Protein AF-A0AAP0IAY7-F1 (afdb_monomer)

Organism: NCBI:txid152367

Mean predicted aligned error: 16.98 Å

Sequence (264 aa):
MCLIYITFTRKYLHGFFLTNVECFNGVLKGARFYPVTALVQLTFYCVMAYFNKRRDEIGATLGRGERYTKYALDKLSHWGKAAGGHNVTLVNHENGTFEVTAARGYHLRKRSNKQVVKLEAPRCTCMKWQCFGIPCSHVQAVCASVAIDHCQYIESYYRLSVYSQCYATNFQPIPHEDYWPNARVPHTLLPDPSRKRVKRGRPQTRRLRTEMDWRGNQKQPRHMQQEKEWRENPTTLRCSKCKQDGHNMRTCSRRQQEQPPNGP

Solvent-accessible surface area (backbone atoms only — not comparable to full-atom values): 16860 Å² total; per-residue (Å²): 133,85,74,82,76,78,83,67,79,94,78,83,53,85,72,64,56,55,55,53,58,56,53,48,52,60,67,46,64,80,42,76,81,50,58,71,67,57,38,52,52,50,51,52,52,54,51,48,53,50,41,52,54,49,48,53,56,49,50,58,40,48,74,72,69,53,62,55,36,67,70,58,52,54,52,38,54,63,30,44,72,57,12,83,52,41,48,76,41,83,75,36,83,92,69,47,30,30,41,31,40,42,56,78,64,94,52,96,81,63,74,64,61,67,32,47,36,25,69,86,64,79,43,39,72,79,43,50,28,73,76,66,39,38,50,33,26,63,51,41,32,48,22,60,76,70,76,44,74,49,73,76,61,40,42,65,75,46,24,39,79,50,46,48,58,80,52,63,76,80,82,76,83,82,74,62,77,91,75,56,74,81,77,89,58,99,61,85,87,72,81,63,72,89,72,55,78,83,70,88,72,83,77,82,83,70,76,81,82,51,82,82,62,57,81,79,57,88,86,66,77,83,85,75,64,84,83,71,86,80,81,90,69,91,74,63,46,54,11,83,77,79,70,43,70,80,40,43,56,92,74,34,75,84,66,74,75,74,70,79,82,86,75,135

Secondary structure (DSSP, 8-state):
---------TTS-TTHHHHHHHHHHHHHHHHTTS-HHHHHHHHHHHHHHHHHHHHHHHHHHHHTT--B-HHHHHHHHHHHTTGGGEEEEEEETTTTEEEEEE---S-TTS---EEEEETTTTEETTSHHHHHSS--HHHHHHHHHTT--GGGGS-GGGBHHHHHHTT-PPPPPPPPGGGSPP---SS-----GGG---S-S----SPPP-HHHHTT---S-GGGSTTSSS--S----B-TTT--BSS-GGG-GGGSS-PPP---

pLDDT: mean 74.68, std 20.41, range [24.36, 97.25]

Radius of gyration: 31.21 Å; Cα contacts (8 Å, |Δi|>4): 200; chains: 1; bounding box: 47×64×94 Å

Foldseek 3Di:
DPPPPPVDPDPDPPPPVVVVVVVVVVVCLVVVPDDPVVSVVSSQVVVQVVLVVVLVVLVVCVVVVDFFAPVLVVQQVVQQVQLVQWDWDQDDPVQQKIWIFGRDDPPPPDDGPIWIAGVVPGDIPVCPCVVQQHDGSPLSNSCVVVVHDRVVSRDPCRTSVNVSVVSVDHDDDDDDPVPDPDDPDPDDDDDDPVPPDPDDDDPDSDDDDDPVNVVPPPPDDDPPPPPPDPPPDPDFAQAPPPRDGNDYVVPDPVVPPPDDDDDD

InterPro domains:
  IPR006564 Zinc finger, PMZ-type [SM00575] (122-149)
  IPR007527 Zinc finger, SWIM-type [PF04434] (119-145)
  IPR007527 Zinc finger, SWIM-type [PS50966] (115-147)

Structure (mmCIF, N/CA/C/O backbone):
data_AF-A0AAP0IAY7-F1
#
_entry.id   AF-A0AAP0IAY7-F1
#
loop_
_atom_site.group_PDB
_atom_site.id
_atom_site.type_symbol
_atom_site.label_atom_id
_atom_site.label_alt_id
_atom_site.label_comp_id
_atom_site.label_asym_id
_atom_site.label_entity_id
_atom_site.label_seq_id
_atom_site.pdbx_PDB_ins_code
_atom_site.Cartn_x
_atom_site.Cartn_y
_atom_site.Cartn_z
_atom_site.occupancy
_atom_site.B_iso_or_equiv
_atom_site.auth_seq_id
_atom_site.auth_comp_id
_atom_site.auth_asym_id
_atom_site.auth_atom_id
_atom_site.pdbx_PDB_model_num
ATOM 1 N N . MET A 1 1 ? 3.796 -3.520 -33.116 1.00 28.94 1 MET A N 1
ATOM 2 C CA . MET A 1 1 ? 2.943 -3.056 -31.998 1.00 28.94 1 MET A CA 1
ATOM 3 C C . MET A 1 1 ? 2.777 -4.220 -31.032 1.00 28.94 1 MET A C 1
ATOM 5 O O . MET A 1 1 ? 1.789 -4.936 -31.109 1.00 28.94 1 MET A O 1
ATOM 9 N N . CYS A 1 2 ? 3.781 -4.474 -30.186 1.00 24.36 2 CYS A N 1
ATOM 10 C CA . CYS A 1 2 ? 3.656 -5.478 -29.132 1.00 24.36 2 CYS A CA 1
ATOM 11 C C . CYS A 1 2 ? 2.745 -4.900 -28.056 1.00 24.36 2 CYS A C 1
ATOM 13 O O . CYS A 1 2 ? 3.172 -4.113 -27.214 1.00 24.36 2 CYS A O 1
ATOM 15 N N . LEU A 1 3 ? 1.467 -5.255 -28.142 1.00 25.86 3 LEU A N 1
ATOM 16 C CA . LEU A 1 3 ? 0.565 -5.194 -27.010 1.00 25.86 3 LEU A CA 1
ATOM 17 C C . LEU A 1 3 ? 1.196 -6.068 -25.930 1.00 25.86 3 LEU A C 1
ATOM 19 O O . LEU A 1 3 ? 1.200 -7.292 -26.034 1.00 25.86 3 LEU A O 1
ATOM 23 N N . ILE A 1 4 ? 1.786 -5.427 -24.927 1.00 32.09 4 ILE A N 1
ATOM 24 C CA . ILE A 1 4 ? 2.116 -6.071 -23.665 1.00 32.09 4 ILE A CA 1
ATOM 25 C C . ILE A 1 4 ? 0.760 -6.459 -23.061 1.00 32.09 4 ILE A C 1
ATOM 27 O O . ILE A 1 4 ? 0.118 -5.680 -22.358 1.00 32.09 4 ILE A O 1
ATOM 31 N N . TYR A 1 5 ? 0.276 -7.646 -23.429 1.00 27.53 5 TYR A N 1
ATOM 32 C CA . TYR A 1 5 ? -0.830 -8.320 -22.768 1.00 27.53 5 TYR A CA 1
ATOM 33 C C . TYR A 1 5 ? -0.322 -8.739 -21.389 1.00 27.53 5 TYR A C 1
ATOM 35 O O . TYR A 1 5 ? 0.114 -9.860 -21.157 1.00 27.53 5 TYR A O 1
ATOM 43 N N . ILE A 1 6 ? -0.360 -7.790 -20.459 1.00 38.84 6 ILE A N 1
ATOM 44 C CA . ILE A 1 6 ? -0.409 -8.045 -19.021 1.00 38.84 6 ILE A CA 1
ATOM 45 C C . ILE A 1 6 ? -1.771 -8.717 -18.794 1.00 38.84 6 ILE A C 1
ATOM 47 O O . ILE A 1 6 ? -2.769 -8.073 -18.478 1.00 38.84 6 ILE A O 1
ATOM 51 N N . THR A 1 7 ? -1.852 -10.027 -19.039 1.00 29.64 7 THR A N 1
ATOM 52 C CA . THR A 1 7 ? -2.971 -10.860 -18.588 1.00 29.64 7 THR A CA 1
ATOM 53 C C . THR A 1 7 ? -2.852 -11.007 -17.078 1.00 29.64 7 THR A C 1
ATOM 55 O O . THR A 1 7 ? -2.353 -12.007 -16.574 1.00 29.64 7 THR A O 1
ATOM 58 N N . PHE A 1 8 ? -3.264 -9.974 -16.344 1.00 37.41 8 PHE A N 1
ATOM 59 C CA . PHE A 1 8 ? -3.413 -10.047 -14.897 1.00 37.4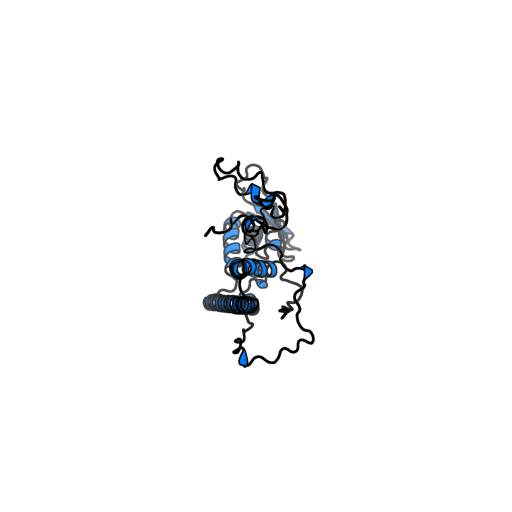1 8 PHE A CA 1
ATOM 60 C C . PHE A 1 8 ? -4.877 -10.327 -14.583 1.00 37.41 8 PHE A C 1
ATOM 62 O O . PHE A 1 8 ? -5.787 -9.590 -14.965 1.00 37.41 8 PHE A O 1
ATOM 69 N N . THR A 1 9 ? -5.094 -11.465 -13.937 1.00 30.94 9 THR A N 1
ATOM 70 C CA . THR A 1 9 ? -6.397 -12.027 -13.599 1.00 30.94 9 THR A CA 1
ATOM 71 C C . THR A 1 9 ? -7.319 -11.007 -12.928 1.00 30.94 9 THR A C 1
ATOM 73 O O . THR A 1 9 ? -6.969 -10.307 -11.978 1.00 30.94 9 THR A O 1
ATOM 76 N N . ARG A 1 10 ? -8.540 -10.966 -13.455 1.00 32.44 10 ARG A N 1
ATOM 77 C CA . ARG A 1 10 ? -9.539 -9.892 -13.431 1.00 32.44 10 ARG A CA 1
ATOM 78 C C . ARG A 1 10 ? -10.234 -9.620 -12.083 1.00 32.44 10 ARG A C 1
ATOM 80 O O . ARG A 1 10 ? -11.360 -9.136 -12.110 1.00 32.44 10 ARG A O 1
ATOM 87 N N . LYS A 1 11 ? -9.650 -9.943 -10.918 1.00 37.78 11 LYS A N 1
ATOM 88 C CA . LYS A 1 11 ? -10.409 -9.884 -9.645 1.00 37.78 11 LYS A CA 1
ATOM 89 C C . LYS A 1 11 ? -9.933 -8.952 -8.523 1.00 37.78 11 LYS A C 1
ATOM 91 O O . LYS A 1 11 ? -10.775 -8.666 -7.685 1.00 37.78 11 LYS A O 1
ATOM 96 N N . TYR A 1 12 ? -8.706 -8.406 -8.487 1.00 40.97 12 TYR A N 1
ATOM 97 C CA . TYR A 1 12 ? -8.258 -7.738 -7.236 1.00 40.97 12 TYR A CA 1
ATOM 98 C C . TYR A 1 12 ? -7.449 -6.428 -7.315 1.00 40.97 12 TYR A C 1
ATOM 100 O O . TYR A 1 12 ? -7.044 -5.934 -6.271 1.00 40.97 12 TYR A O 1
ATOM 108 N N . LEU A 1 13 ? -7.211 -5.801 -8.475 1.00 46.38 13 LEU A N 1
ATOM 109 C CA . LEU A 1 13 ? -6.263 -4.662 -8.539 1.00 46.38 13 LEU A CA 1
ATOM 110 C C . LEU A 1 13 ? -6.731 -3.438 -9.349 1.00 46.38 13 LEU A C 1
ATOM 112 O O . LEU A 1 13 ? -5.918 -2.725 -9.934 1.00 46.38 13 LEU A O 1
ATOM 116 N N . HIS A 1 14 ? -8.025 -3.117 -9.358 1.00 39.38 14 HIS A N 1
ATOM 117 C CA . HIS A 1 14 ? -8.511 -1.962 -10.131 1.00 39.38 14 HIS A CA 1
ATOM 118 C C . HIS A 1 14 ? -7.885 -0.608 -9.706 1.00 39.38 14 HIS A C 1
ATOM 120 O O . HIS A 1 14 ? -7.791 0.299 -10.526 1.00 39.38 14 HIS A O 1
ATOM 126 N N . GLY A 1 15 ? -7.400 -0.475 -8.461 1.00 40.34 15 GLY A N 1
ATOM 127 C CA . GLY A 1 15 ? -6.767 0.755 -7.958 1.00 40.34 15 GLY A CA 1
ATOM 128 C C . GLY A 1 15 ? -5.252 0.870 -8.188 1.00 40.34 15 GLY A C 1
ATOM 129 O O . GLY A 1 15 ? -4.755 1.961 -8.443 1.00 40.34 15 GLY A O 1
ATOM 130 N N . PHE A 1 16 ? -4.506 -0.238 -8.138 1.00 44.84 16 PHE A N 1
ATOM 131 C CA . PHE A 1 16 ? -3.034 -0.220 -8.225 1.00 44.84 16 PHE A CA 1
ATOM 132 C C . PHE A 1 16 ? -2.521 -0.179 -9.678 1.00 44.84 16 PHE A C 1
ATOM 134 O O . PHE A 1 16 ? -1.454 0.364 -9.965 1.00 44.84 16 PHE A O 1
ATOM 141 N N . PHE A 1 17 ? -3.291 -0.725 -10.627 1.00 35.81 17 PHE A N 1
ATOM 142 C CA . PHE A 1 17 ? -2.912 -0.724 -12.044 1.00 35.81 17 PHE A CA 1
ATOM 143 C C . PHE A 1 17 ? -2.984 0.671 -12.686 1.00 35.81 17 PHE A C 1
ATOM 145 O O . PHE A 1 17 ? -2.129 1.010 -13.506 1.00 35.81 17 PHE A O 1
ATOM 152 N N . LEU A 1 18 ? -3.943 1.511 -12.280 1.00 38.72 18 LEU A N 1
ATOM 153 C CA . LEU A 1 18 ? -4.101 2.864 -12.831 1.00 38.72 18 LEU A CA 1
ATOM 154 C C . LEU A 1 18 ? -2.953 3.795 -12.420 1.00 38.72 18 LEU A C 1
ATOM 156 O O . LEU A 1 18 ? -2.473 4.579 -13.238 1.00 38.72 18 LEU A O 1
ATOM 160 N N . THR A 1 19 ? -2.430 3.645 -11.199 1.00 47.38 19 THR A N 1
ATOM 161 C CA . THR A 1 19 ? -1.305 4.462 -10.720 1.00 47.38 19 THR A CA 1
ATOM 162 C C . THR A 1 19 ? -0.004 4.177 -11.466 1.00 47.38 19 THR A C 1
ATOM 164 O O . THR A 1 19 ? 0.802 5.088 -11.650 1.00 47.38 19 THR A O 1
ATOM 167 N N . ASN A 1 20 ? 0.196 2.945 -11.951 1.00 53.69 20 ASN A N 1
ATOM 168 C CA . ASN A 1 20 ? 1.376 2.615 -12.751 1.00 53.69 20 ASN A CA 1
ATOM 169 C C . ASN A 1 20 ? 1.291 3.234 -14.158 1.00 53.69 20 ASN A C 1
ATOM 171 O O . ASN A 1 20 ? 2.254 3.828 -14.629 1.00 53.69 20 ASN A O 1
ATOM 175 N N . VAL A 1 21 ? 0.134 3.198 -14.821 1.00 54.06 21 VAL A N 1
ATOM 176 C CA . VAL A 1 21 ? -0.022 3.854 -16.136 1.00 54.06 21 VAL A CA 1
ATOM 177 C C . VAL A 1 21 ? 0.130 5.380 -16.020 1.00 54.06 21 VAL A C 1
ATOM 179 O O . VAL A 1 21 ? 0.790 6.011 -16.850 1.00 54.06 21 VAL A O 1
ATOM 182 N N . GLU A 1 22 ? -0.407 5.990 -14.959 1.00 55.06 22 GLU A N 1
ATOM 183 C CA . GLU A 1 22 ? -0.234 7.424 -14.703 1.00 55.06 22 GLU A CA 1
ATOM 184 C C . GLU A 1 22 ? 1.209 7.817 -14.360 1.00 55.06 22 GLU A C 1
ATOM 186 O O . GLU A 1 22 ? 1.664 8.883 -14.792 1.00 55.06 22 GLU A O 1
ATOM 191 N N . CYS A 1 23 ? 1.966 6.972 -13.650 1.00 57.62 23 CYS A N 1
ATOM 192 C CA . CYS A 1 23 ? 3.369 7.270 -13.359 1.00 57.62 23 CYS A CA 1
ATOM 193 C C . CYS A 1 23 ? 4.235 7.218 -14.635 1.00 57.62 23 CYS A C 1
ATOM 195 O O . CYS A 1 23 ? 5.075 8.102 -14.844 1.00 57.62 23 CYS A O 1
ATOM 197 N N . PHE A 1 24 ? 3.945 6.297 -15.563 1.00 60.81 24 PHE A N 1
ATOM 198 C CA . PHE A 1 24 ? 4.610 6.242 -16.872 1.00 60.81 24 PHE A CA 1
ATOM 199 C C . PHE A 1 24 ? 4.238 7.411 -17.792 1.00 60.81 24 PHE A C 1
ATOM 201 O O . PHE A 1 24 ? 5.074 7.856 -18.582 1.00 60.81 24 PHE A O 1
ATOM 208 N N . ASN A 1 25 ? 3.046 8.001 -17.645 1.00 65.50 25 ASN A N 1
ATOM 209 C CA . ASN A 1 25 ? 2.689 9.214 -18.386 1.00 65.50 25 ASN A CA 1
ATOM 210 C C . ASN A 1 25 ? 3.641 10.382 -18.089 1.00 65.50 25 ASN A C 1
ATOM 212 O O . ASN A 1 25 ? 3.887 11.200 -18.977 1.00 65.50 25 ASN A O 1
ATOM 216 N N . GLY A 1 26 ? 4.174 10.473 -16.865 1.00 66.31 26 GLY A N 1
ATOM 217 C CA . GLY A 1 26 ? 5.190 11.459 -16.487 1.00 66.31 26 GLY A CA 1
ATOM 218 C C . GLY A 1 26 ? 6.522 11.228 -17.200 1.00 66.31 26 GLY A C 1
ATOM 219 O O . GLY A 1 26 ? 7.040 12.153 -17.827 1.00 66.31 26 GLY A O 1
ATOM 220 N N . VAL A 1 27 ? 7.012 9.985 -17.173 1.00 63.59 27 VAL A N 1
ATOM 221 C CA . VAL A 1 27 ? 8.254 9.545 -17.840 1.00 63.59 27 VAL A CA 1
ATOM 222 C C . VAL A 1 27 ? 8.194 9.821 -19.345 1.00 63.59 27 VAL A C 1
ATOM 224 O O . VAL A 1 27 ? 9.135 10.340 -19.944 1.00 63.59 27 VAL A O 1
ATOM 227 N N . LEU A 1 28 ? 7.037 9.574 -19.956 1.00 65.75 28 LEU A N 1
ATOM 228 C CA . LEU A 1 28 ? 6.847 9.711 -21.395 1.00 65.75 28 LEU A CA 1
ATOM 229 C C . LEU A 1 28 ? 6.658 11.152 -21.882 1.00 65.75 28 LEU A C 1
ATOM 231 O O . LEU A 1 28 ? 6.681 11.369 -23.091 1.00 65.75 28 LEU A O 1
ATOM 235 N N . LYS A 1 29 ? 6.480 12.156 -21.008 1.00 69.31 29 LYS A N 1
ATOM 236 C CA . LYS A 1 29 ? 6.287 13.562 -21.434 1.00 69.31 29 LYS A CA 1
ATOM 237 C C . LYS A 1 29 ? 7.488 14.117 -22.200 1.00 69.31 29 LYS A C 1
ATOM 239 O O . LYS A 1 29 ? 7.287 14.808 -23.199 1.00 69.31 29 LYS A O 1
ATOM 244 N N . GLY A 1 30 ? 8.704 13.815 -21.745 1.00 63.25 30 GLY A N 1
ATOM 245 C CA . GLY A 1 30 ? 9.940 14.217 -22.424 1.00 63.25 30 GLY A CA 1
ATOM 246 C C . GLY A 1 30 ? 10.202 13.409 -23.694 1.00 63.25 30 GLY A C 1
ATOM 247 O O . GLY A 1 30 ? 10.808 13.910 -24.635 1.00 63.25 30 GLY A O 1
ATOM 248 N N . ALA A 1 31 ? 9.667 12.188 -23.750 1.00 65.31 31 ALA A N 1
ATOM 249 C CA . ALA A 1 31 ? 9.997 11.230 -24.787 1.00 65.31 31 ALA A CA 1
ATOM 250 C C . ALA A 1 31 ? 9.211 11.404 -26.099 1.00 65.31 31 ALA A C 1
ATOM 252 O O . ALA A 1 31 ? 9.605 10.882 -27.136 1.00 65.31 31 ALA A O 1
ATOM 253 N N . ARG A 1 32 ? 8.105 12.162 -26.083 1.00 68.88 32 ARG A N 1
ATOM 254 C CA . ARG A 1 32 ? 7.127 12.252 -27.195 1.00 68.88 32 ARG A CA 1
ATOM 255 C C . ARG A 1 32 ? 7.681 12.774 -28.525 1.00 68.88 32 ARG A C 1
ATOM 257 O O . ARG A 1 32 ? 6.959 12.765 -29.515 1.00 68.88 32 ARG A O 1
ATOM 264 N N . PHE A 1 33 ? 8.906 13.291 -28.529 1.00 70.25 33 PHE A N 1
ATOM 265 C CA . PHE A 1 33 ? 9.570 13.846 -29.708 1.00 70.25 33 PHE A CA 1
ATOM 266 C C . PHE A 1 33 ? 10.608 12.907 -30.317 1.00 70.25 33 PHE A C 1
ATOM 268 O O . PHE A 1 33 ? 11.146 13.239 -31.370 1.00 70.25 33 PHE A O 1
ATOM 275 N N . TYR A 1 34 ? 10.902 11.773 -29.678 1.00 72.56 34 TYR A N 1
ATOM 276 C CA . TYR A 1 34 ? 11.851 10.811 -30.222 1.00 72.56 34 TYR A CA 1
ATOM 277 C C . TYR A 1 34 ? 11.216 9.970 -31.338 1.00 72.56 34 TYR A C 1
ATOM 279 O O . TYR A 1 34 ? 9.995 9.772 -31.344 1.00 72.56 34 TYR A O 1
ATOM 287 N N . PRO A 1 35 ? 12.032 9.451 -32.276 1.00 81.31 35 PRO A N 1
ATOM 288 C CA . PRO A 1 35 ? 11.606 8.408 -33.203 1.00 81.31 35 PRO A CA 1
ATOM 289 C C . PRO A 1 35 ? 10.936 7.243 -32.466 1.00 81.31 35 PRO A C 1
ATOM 291 O O . PRO A 1 35 ? 11.262 6.962 -31.314 1.00 81.31 35 PRO A O 1
ATOM 294 N N . VAL A 1 36 ? 10.016 6.541 -33.134 1.00 78.69 36 VAL A N 1
ATOM 295 C CA . VAL A 1 36 ? 9.256 5.431 -32.527 1.00 78.69 36 VAL A CA 1
ATOM 296 C C . VAL A 1 36 ? 10.185 4.362 -31.941 1.00 78.69 36 VAL A C 1
ATOM 298 O O . VAL A 1 36 ? 9.920 3.860 -30.854 1.00 78.69 36 VAL A O 1
ATOM 301 N N . THR A 1 37 ? 11.296 4.061 -32.614 1.00 80.19 37 THR A N 1
ATOM 302 C CA . THR A 1 37 ? 12.316 3.110 -32.147 1.00 80.19 37 THR A CA 1
ATOM 303 C C . THR A 1 37 ? 12.945 3.549 -30.824 1.00 80.19 37 THR A C 1
ATOM 305 O O . THR A 1 37 ? 12.903 2.805 -29.846 1.00 80.19 37 THR A O 1
ATOM 308 N N . ALA A 1 38 ? 13.419 4.793 -30.750 1.00 82.00 38 ALA A N 1
ATOM 309 C CA . ALA A 1 38 ? 13.980 5.379 -29.535 1.00 82.00 38 ALA A CA 1
ATOM 310 C C . ALA A 1 38 ? 12.941 5.498 -28.403 1.00 82.00 38 ALA A C 1
ATOM 312 O O . ALA A 1 38 ? 13.268 5.284 -27.239 1.00 82.00 38 ALA A O 1
ATOM 313 N N . LEU A 1 39 ? 11.676 5.784 -28.729 1.00 82.38 39 LEU A N 1
ATOM 314 C CA . LEU A 1 39 ? 10.564 5.770 -27.775 1.00 82.38 39 LEU A CA 1
ATOM 315 C C . LEU A 1 39 ? 10.374 4.385 -27.148 1.00 82.38 39 LEU A C 1
ATOM 317 O O . LEU A 1 39 ? 10.283 4.275 -25.926 1.00 82.38 39 LEU A O 1
ATOM 321 N N . VAL A 1 40 ? 10.331 3.340 -27.978 1.00 83.75 40 VAL A N 1
ATOM 322 C CA . VAL A 1 40 ? 10.170 1.953 -27.523 1.00 83.75 40 VAL A CA 1
ATOM 323 C C . VAL A 1 40 ? 11.365 1.528 -26.669 1.00 83.75 40 VAL A C 1
ATOM 325 O O . VAL A 1 40 ? 11.166 1.046 -25.552 1.00 83.75 40 VAL A O 1
ATOM 328 N N . GLN A 1 41 ? 12.593 1.777 -27.129 1.00 86.06 41 GLN A N 1
ATOM 329 C CA . GLN A 1 41 ? 13.808 1.477 -26.364 1.00 86.06 41 GLN A CA 1
ATOM 330 C C . GLN A 1 41 ? 13.822 2.210 -25.017 1.00 86.06 41 GLN A C 1
ATOM 332 O O . GLN A 1 41 ? 14.030 1.585 -23.978 1.00 86.06 41 GLN A O 1
ATOM 337 N N . LEU A 1 42 ? 13.519 3.511 -24.999 1.00 85.38 42 LEU A N 1
ATOM 338 C CA . LEU A 1 42 ? 13.449 4.283 -23.759 1.00 85.38 42 LEU A CA 1
ATOM 339 C C . LEU A 1 42 ? 12.402 3.707 -22.802 1.00 85.38 42 LEU A C 1
ATOM 341 O O . LEU A 1 42 ? 12.698 3.522 -21.624 1.00 85.38 42 LEU A O 1
ATOM 345 N N . THR A 1 43 ? 11.193 3.392 -23.285 1.00 84.50 43 THR A N 1
ATOM 346 C CA . THR A 1 43 ? 10.164 2.785 -22.426 1.00 84.50 43 THR A CA 1
ATOM 347 C C . THR A 1 43 ? 10.628 1.471 -21.829 1.00 84.50 43 THR A C 1
ATOM 349 O O . THR A 1 43 ? 10.456 1.267 -20.630 1.00 84.50 43 THR A O 1
ATOM 352 N N . PHE A 1 44 ? 11.261 0.618 -22.633 1.00 88.12 44 PHE A N 1
ATOM 353 C CA . PHE A 1 44 ? 11.785 -0.657 -22.176 1.00 88.12 44 PHE A CA 1
ATOM 354 C C . PHE A 1 44 ? 12.800 -0.465 -21.043 1.00 88.12 44 PHE A C 1
ATOM 356 O O . PHE A 1 44 ? 12.609 -1.000 -19.950 1.00 88.12 44 PHE A O 1
ATOM 363 N N . TYR A 1 45 ? 13.826 0.364 -21.257 1.00 89.06 45 TYR A N 1
ATOM 364 C CA . TYR A 1 45 ? 14.875 0.582 -20.259 1.00 89.06 45 TYR A CA 1
ATOM 365 C C . TYR A 1 45 ? 14.369 1.306 -19.008 1.00 89.06 45 TYR A C 1
ATOM 367 O O . TYR A 1 45 ? 14.780 0.963 -17.900 1.00 89.06 45 TYR A O 1
ATOM 375 N N . CYS A 1 46 ? 13.440 2.256 -19.143 1.00 87.06 46 CYS A N 1
ATOM 376 C CA . CYS A 1 46 ? 12.823 2.907 -17.988 1.00 87.06 46 CYS A CA 1
ATOM 377 C C . CYS A 1 46 ? 12.002 1.925 -17.144 1.00 87.06 46 CYS A C 1
ATOM 379 O O . CYS A 1 46 ? 12.099 1.955 -15.917 1.00 87.06 46 CYS A O 1
ATOM 381 N N . VAL A 1 47 ? 11.204 1.057 -17.776 1.00 86.31 47 VAL A N 1
ATOM 382 C CA . VAL A 1 47 ? 10.420 0.039 -17.059 1.00 86.31 47 VAL A CA 1
ATOM 383 C C . VAL A 1 47 ? 11.360 -0.969 -16.396 1.00 86.31 47 VAL A C 1
ATOM 385 O O . VAL A 1 47 ? 11.197 -1.252 -15.213 1.00 86.31 47 VAL A O 1
ATOM 388 N N . MET A 1 48 ? 12.376 -1.456 -17.110 1.00 89.94 48 MET A N 1
ATOM 389 C CA . MET A 1 48 ? 13.373 -2.380 -16.564 1.00 89.94 48 MET A CA 1
ATOM 390 C C . MET A 1 48 ? 14.088 -1.783 -15.345 1.00 89.94 48 MET A C 1
ATOM 392 O O . MET A 1 48 ? 14.132 -2.410 -14.288 1.00 89.94 48 MET A O 1
ATOM 396 N N . ALA A 1 49 ? 14.604 -0.554 -15.459 1.00 90.00 49 ALA A N 1
ATOM 397 C CA . ALA A 1 49 ? 15.269 0.135 -14.354 1.00 90.00 49 ALA A CA 1
ATOM 398 C C . ALA A 1 49 ? 14.325 0.336 -13.158 1.00 90.00 49 ALA A C 1
ATOM 400 O O . ALA A 1 49 ? 14.729 0.145 -12.011 1.00 90.00 49 ALA A O 1
ATOM 401 N N . TYR A 1 50 ? 13.056 0.668 -13.417 1.00 88.00 50 TYR A N 1
ATOM 402 C CA . TYR A 1 50 ? 12.035 0.774 -12.378 1.00 88.00 50 TYR A CA 1
ATOM 403 C C . TYR A 1 50 ? 11.811 -0.567 -11.665 1.00 88.00 50 TYR A C 1
ATOM 405 O O . TYR A 1 50 ? 11.827 -0.606 -10.437 1.00 88.00 50 TYR A O 1
ATOM 413 N N . PHE A 1 51 ? 11.658 -1.667 -12.407 1.00 91.50 51 PHE A N 1
ATOM 414 C CA . PHE A 1 51 ? 11.478 -3.003 -11.830 1.00 91.50 51 PHE A CA 1
ATOM 415 C C . PHE A 1 51 ? 12.699 -3.444 -11.017 1.00 91.50 51 PHE A C 1
ATOM 417 O O . PHE A 1 51 ? 12.527 -3.969 -9.921 1.00 91.50 51 PHE A O 1
ATOM 424 N N . ASN A 1 52 ? 13.917 -3.200 -11.509 1.00 91.75 52 ASN A N 1
ATOM 425 C CA . ASN A 1 52 ? 15.152 -3.516 -10.782 1.00 91.75 52 ASN A CA 1
ATOM 426 C C . ASN A 1 52 ? 15.210 -2.763 -9.455 1.00 91.75 52 ASN A C 1
ATOM 428 O O . ASN A 1 52 ? 15.285 -3.387 -8.402 1.00 91.75 52 ASN A O 1
ATOM 432 N N . LYS A 1 53 ? 15.019 -1.439 -9.496 1.00 91.69 53 LYS A N 1
ATOM 433 C CA . LYS A 1 53 ? 14.979 -0.610 -8.290 1.00 91.69 53 LYS A CA 1
ATOM 434 C C . LYS A 1 53 ? 13.928 -1.099 -7.289 1.00 91.69 53 LYS A C 1
ATOM 436 O O . LYS A 1 53 ? 14.196 -1.150 -6.093 1.00 91.69 53 LYS A O 1
ATOM 441 N N . ARG A 1 54 ? 12.732 -1.474 -7.757 1.00 90.88 54 ARG A N 1
ATOM 442 C CA . ARG A 1 54 ? 11.680 -2.021 -6.885 1.00 90.88 54 ARG A CA 1
ATOM 443 C C . ARG A 1 54 ? 12.073 -3.359 -6.274 1.00 90.88 54 ARG A C 1
ATOM 445 O O . ARG A 1 54 ? 11.815 -3.552 -5.091 1.00 90.88 54 ARG A O 1
ATOM 452 N N . ARG A 1 55 ? 12.696 -4.260 -7.035 1.00 92.94 55 ARG A N 1
ATOM 453 C CA . ARG A 1 55 ? 13.202 -5.533 -6.504 1.00 92.94 55 ARG A CA 1
ATOM 454 C C . ARG A 1 55 ? 14.245 -5.308 -5.415 1.00 92.94 55 ARG A C 1
ATOM 456 O O . ARG A 1 55 ? 14.123 -5.933 -4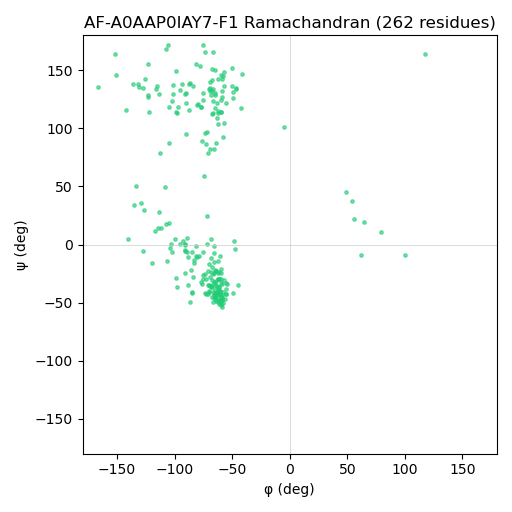.367 1.00 92.94 55 ARG A O 1
ATOM 463 N N . ASP A 1 56 ? 15.174 -4.378 -5.615 1.00 94.06 56 ASP A N 1
ATOM 464 C CA . ASP A 1 56 ? 16.199 -4.043 -4.619 1.00 94.06 56 ASP A CA 1
ATOM 465 C C . ASP A 1 56 ? 15.572 -3.458 -3.342 1.00 94.06 56 ASP A C 1
ATOM 467 O O . ASP A 1 56 ? 15.861 -3.911 -2.234 1.00 94.06 56 ASP A O 1
ATOM 471 N N . GLU A 1 57 ? 14.640 -2.505 -3.480 1.00 91.94 57 GLU A N 1
ATOM 472 C CA . GLU A 1 57 ? 13.894 -1.917 -2.354 1.00 91.94 57 GLU A CA 1
ATOM 473 C C . GLU A 1 57 ? 13.103 -2.978 -1.566 1.00 91.94 57 GLU A C 1
ATOM 475 O O . GLU A 1 57 ? 13.113 -2.983 -0.329 1.00 91.94 57 GLU A O 1
ATOM 480 N N . ILE A 1 58 ? 12.413 -3.880 -2.271 1.00 92.62 58 ILE A N 1
ATOM 481 C CA . ILE A 1 58 ? 11.631 -4.968 -1.670 1.00 92.62 58 ILE A CA 1
ATOM 482 C C . ILE A 1 58 ? 12.559 -5.981 -0.998 1.00 92.62 58 ILE A C 1
ATOM 484 O O . ILE A 1 58 ? 12.302 -6.357 0.143 1.00 92.62 58 ILE A O 1
ATOM 488 N N . GLY A 1 59 ? 13.645 -6.380 -1.663 1.00 94.12 59 GLY A N 1
ATOM 489 C CA . GLY A 1 59 ? 14.642 -7.311 -1.137 1.00 94.12 59 GLY A CA 1
ATOM 490 C C . GLY A 1 59 ? 15.299 -6.787 0.136 1.00 94.12 59 GLY A C 1
ATOM 491 O O . GLY A 1 59 ? 15.329 -7.491 1.142 1.00 94.12 59 GLY A O 1
ATOM 492 N N . ALA A 1 60 ? 15.717 -5.518 0.148 1.00 94.69 60 ALA A N 1
ATOM 493 C CA . ALA A 1 60 ? 16.268 -4.874 1.341 1.00 94.69 60 ALA A CA 1
ATOM 494 C C . ALA A 1 60 ? 15.253 -4.820 2.495 1.00 94.69 60 ALA A C 1
ATOM 496 O O . ALA A 1 60 ? 15.617 -4.952 3.660 1.00 94.69 60 ALA A O 1
ATOM 497 N N . THR A 1 61 ? 13.973 -4.620 2.179 1.00 93.38 61 THR A N 1
ATOM 498 C CA . THR A 1 61 ? 12.892 -4.553 3.171 1.00 93.38 61 THR A CA 1
ATOM 499 C C . THR A 1 61 ? 12.554 -5.931 3.745 1.00 93.38 61 THR A C 1
ATOM 501 O O . THR A 1 61 ? 12.426 -6.072 4.960 1.00 93.38 61 THR A O 1
ATOM 504 N N . LEU A 1 62 ? 12.512 -6.966 2.903 1.00 93.12 62 LEU A N 1
ATOM 505 C CA . LEU A 1 62 ? 12.399 -8.361 3.336 1.00 93.12 62 LEU A CA 1
ATOM 506 C C . LEU A 1 62 ? 13.603 -8.789 4.187 1.00 93.12 62 LEU A C 1
ATOM 508 O O . LEU A 1 62 ? 13.418 -9.457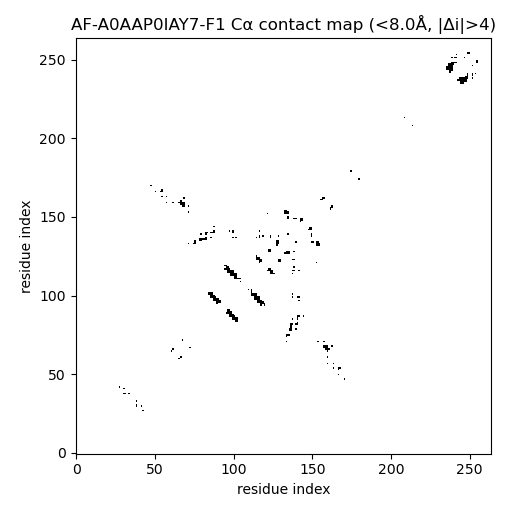 5.200 1.00 93.12 62 LEU A O 1
ATOM 512 N N . GLY A 1 63 ? 14.817 -8.353 3.832 1.00 92.50 63 GLY A N 1
ATOM 513 C CA . GLY A 1 63 ? 16.037 -8.613 4.604 1.00 92.50 63 GLY A CA 1
ATOM 514 C C . GLY A 1 63 ? 16.026 -8.007 6.013 1.00 92.50 63 GLY A C 1
ATOM 515 O O . GLY A 1 63 ? 16.677 -8.537 6.906 1.00 92.50 63 GLY A O 1
ATOM 516 N N . AR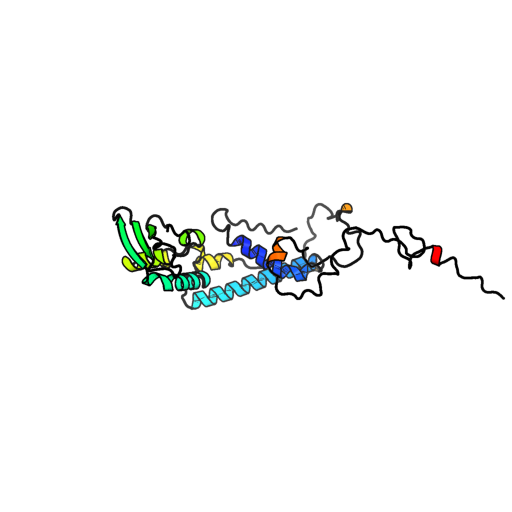G A 1 64 ? 15.239 -6.945 6.247 1.00 94.38 64 ARG A N 1
ATOM 517 C CA . ARG A 1 64 ? 14.986 -6.387 7.591 1.00 94.38 64 ARG A CA 1
ATOM 518 C C . ARG A 1 64 ? 13.912 -7.148 8.383 1.00 94.38 64 ARG A C 1
ATOM 520 O O . ARG A 1 64 ? 13.619 -6.767 9.511 1.00 94.38 64 ARG A O 1
ATOM 527 N N . GLY A 1 65 ? 13.299 -8.185 7.808 1.00 93.75 65 GLY A N 1
ATOM 528 C CA . GLY A 1 65 ? 12.222 -8.953 8.440 1.00 93.75 65 GLY A CA 1
ATOM 529 C C . GLY A 1 65 ? 10.845 -8.280 8.387 1.00 93.75 65 GLY A C 1
ATOM 530 O O . GLY A 1 65 ? 9.910 -8.731 9.051 1.00 93.75 65 GLY A O 1
ATOM 531 N N . GLU A 1 66 ? 10.679 -7.208 7.606 1.00 93.56 66 GLU A N 1
ATOM 532 C CA . GLU A 1 66 ? 9.376 -6.561 7.449 1.00 93.56 66 GLU A CA 1
ATOM 533 C C . GLU A 1 66 ? 8.407 -7.468 6.667 1.00 93.56 66 GLU A C 1
ATOM 535 O O . GLU A 1 66 ? 8.771 -8.118 5.687 1.00 93.56 66 GLU A O 1
ATOM 540 N N . ARG A 1 67 ? 7.137 -7.500 7.092 1.00 95.06 67 ARG A N 1
ATOM 541 C CA . ARG A 1 67 ? 6.091 -8.353 6.486 1.00 95.06 67 ARG A CA 1
ATOM 542 C C . ARG A 1 67 ? 5.199 -7.613 5.489 1.00 95.06 67 ARG A C 1
ATOM 544 O O . ARG A 1 67 ? 4.668 -8.221 4.558 1.00 95.06 67 ARG A O 1
ATOM 551 N N . TYR A 1 68 ? 5.024 -6.309 5.682 1.00 95.94 68 TYR A N 1
ATOM 552 C CA . TYR A 1 68 ? 4.091 -5.472 4.930 1.00 95.94 68 TYR A CA 1
ATOM 553 C C . TYR A 1 68 ? 4.815 -4.312 4.258 1.00 95.94 68 TYR A C 1
ATOM 555 O O . TYR A 1 68 ? 5.869 -3.878 4.709 1.00 95.94 68 TYR A O 1
ATOM 563 N N . THR A 1 69 ? 4.240 -3.794 3.175 1.00 94.12 69 THR A N 1
ATOM 564 C CA . THR A 1 69 ? 4.782 -2.613 2.494 1.00 94.12 69 THR A CA 1
ATOM 565 C C . THR A 1 69 ? 4.844 -1.403 3.427 1.00 94.12 69 THR A C 1
ATOM 567 O O . THR A 1 69 ? 3.934 -1.172 4.228 1.00 94.12 69 THR A O 1
ATOM 570 N N . LYS A 1 70 ? 5.865 -0.559 3.235 1.00 94.06 70 LYS A N 1
ATOM 571 C CA . LYS A 1 70 ? 6.011 0.718 3.946 1.00 94.06 70 LYS A CA 1
ATOM 572 C C . LYS A 1 70 ? 4.734 1.567 3.907 1.00 94.06 70 LYS A C 1
ATOM 574 O O . LYS A 1 70 ? 4.331 2.107 4.924 1.00 94.06 70 LYS A O 1
ATOM 579 N N . TYR A 1 71 ? 4.052 1.626 2.759 1.00 93.44 71 TYR A N 1
ATOM 580 C CA . TYR A 1 71 ? 2.782 2.349 2.622 1.00 93.44 71 TYR A CA 1
ATOM 581 C C . TYR A 1 71 ? 1.721 1.878 3.627 1.00 93.44 71 TYR A C 1
ATOM 583 O O . TYR A 1 71 ? 1.064 2.703 4.265 1.00 93.44 71 TYR A O 1
ATOM 591 N N . ALA A 1 72 ? 1.551 0.559 3.762 1.00 95.44 72 ALA A N 1
ATOM 592 C CA . ALA A 1 72 ? 0.577 -0.008 4.684 1.00 95.44 72 ALA A CA 1
ATOM 593 C C . ALA A 1 72 ? 0.956 0.287 6.139 1.00 95.44 72 ALA A C 1
ATOM 595 O O . ALA A 1 72 ? 0.096 0.712 6.908 1.00 95.44 72 ALA A O 1
ATOM 596 N N . LEU A 1 73 ? 2.238 0.143 6.488 1.00 95.50 73 LEU A N 1
ATOM 597 C CA . LEU A 1 73 ? 2.752 0.433 7.830 1.00 95.50 73 LEU A CA 1
ATOM 598 C C . LEU A 1 73 ? 2.622 1.919 8.198 1.00 95.50 73 LEU A C 1
ATOM 600 O O . LEU A 1 73 ? 2.126 2.240 9.277 1.00 95.50 73 LEU A O 1
ATOM 604 N N . ASP A 1 74 ? 2.973 2.828 7.287 1.00 96.12 74 ASP A N 1
ATOM 605 C CA . ASP A 1 74 ? 2.852 4.277 7.489 1.00 96.12 74 ASP A CA 1
ATOM 606 C C . ASP A 1 74 ? 1.384 4.678 7.710 1.00 96.12 74 ASP A C 1
ATOM 608 O O . ASP A 1 74 ? 1.065 5.470 8.603 1.00 96.12 74 ASP A O 1
ATOM 612 N N . LYS A 1 75 ? 0.458 4.103 6.928 1.00 95.88 75 LYS A N 1
ATOM 613 C CA . LYS A 1 75 ? -0.990 4.310 7.096 1.00 95.88 75 LYS A CA 1
ATOM 614 C C . LYS A 1 75 ? -1.503 3.759 8.419 1.00 95.88 75 LYS A C 1
ATOM 616 O O . LYS A 1 75 ? -2.270 4.448 9.097 1.00 95.88 75 LYS A O 1
ATOM 621 N N . LEU A 1 76 ? -1.082 2.547 8.772 1.00 95.88 76 LEU A N 1
ATOM 622 C CA . LEU A 1 76 ? -1.456 1.880 10.012 1.00 95.88 76 LEU A CA 1
ATOM 623 C C . LEU A 1 76 ? -1.006 2.712 11.216 1.00 95.88 76 LEU A C 1
ATOM 625 O O . LEU A 1 76 ? -1.843 3.057 12.046 1.00 95.88 76 LEU A O 1
ATOM 629 N N . SER A 1 77 ? 0.262 3.134 11.236 1.00 95.88 77 SER A N 1
ATOM 630 C CA . SER A 1 77 ? 0.840 4.014 12.259 1.00 95.88 77 SER A CA 1
ATOM 631 C C . SER A 1 77 ? 0.109 5.355 12.341 1.00 95.88 77 SER A C 1
ATOM 633 O O . SER A 1 77 ? -0.295 5.789 13.420 1.00 95.88 77 SER A O 1
ATOM 635 N N . HIS A 1 78 ? -0.131 6.007 11.198 1.00 94.44 78 HIS A N 1
ATOM 636 C CA . HIS A 1 78 ? -0.816 7.297 11.157 1.00 94.44 78 HIS A CA 1
ATOM 637 C C . HIS A 1 78 ? -2.229 7.228 11.752 1.00 94.44 78 HIS A C 1
ATOM 639 O O . HIS A 1 78 ? -2.604 8.098 12.540 1.00 94.44 78 HIS A O 1
ATOM 645 N N . TRP A 1 79 ? -3.012 6.204 11.406 1.00 93.69 79 TRP A N 1
ATOM 646 C CA . TRP A 1 79 ? -4.348 6.017 11.976 1.00 93.69 79 TRP A CA 1
ATOM 647 C C . TRP A 1 79 ? -4.318 5.491 13.415 1.00 93.69 79 TRP A C 1
ATOM 649 O O . TRP A 1 79 ? -5.198 5.854 14.197 1.00 93.69 79 TRP A O 1
ATOM 659 N N . GLY A 1 80 ? -3.297 4.721 13.788 1.00 94.06 80 GLY A N 1
ATOM 660 C CA . GLY A 1 80 ? -3.113 4.193 15.140 1.00 94.06 80 GLY A CA 1
ATOM 661 C C . GLY A 1 80 ? -2.942 5.270 16.204 1.00 94.06 80 GLY A C 1
ATOM 662 O O . GLY A 1 80 ? -3.433 5.109 17.316 1.00 94.06 80 GLY A O 1
ATOM 663 N N . LYS A 1 81 ? -2.391 6.437 15.846 1.00 92.44 81 LYS A N 1
ATOM 664 C CA . LYS A 1 81 ? -2.300 7.600 16.753 1.00 92.44 81 LYS A CA 1
ATOM 665 C C . LYS A 1 81 ? -3.653 8.032 17.325 1.00 92.44 81 LYS A C 1
ATOM 667 O O . LYS A 1 81 ? -3.718 8.509 18.449 1.00 92.44 81 LYS A O 1
ATOM 672 N N . ALA A 1 82 ? -4.729 7.872 16.554 1.00 89.94 82 ALA A N 1
ATOM 673 C CA . ALA A 1 82 ? -6.078 8.199 17.005 1.00 89.94 82 ALA A CA 1
ATOM 674 C C . ALA A 1 82 ? -6.774 7.023 17.709 1.00 89.94 82 ALA A C 1
ATOM 676 O O . ALA A 1 82 ? -7.843 7.228 18.275 1.00 89.94 82 ALA A O 1
ATOM 677 N N . ALA A 1 83 ? -6.223 5.804 17.649 1.00 91.75 83 ALA A N 1
ATOM 678 C CA . ALA A 1 83 ? -6.884 4.598 18.143 1.00 91.75 83 ALA A CA 1
ATOM 679 C C . ALA A 1 83 ? -7.094 4.624 19.664 1.00 91.75 83 ALA A C 1
ATOM 681 O O . ALA A 1 83 ? -8.189 4.319 20.127 1.00 91.75 83 ALA A O 1
ATOM 682 N N . GLY A 1 84 ? -6.087 5.070 20.423 1.00 88.19 84 GLY A N 1
ATOM 683 C CA . GLY A 1 84 ? -6.144 5.127 21.890 1.00 88.19 84 GLY A CA 1
ATOM 684 C C . GLY A 1 84 ? -7.165 6.118 22.460 1.00 88.19 84 GLY A C 1
ATOM 685 O O . GLY A 1 84 ? -7.508 6.033 23.631 1.00 88.19 84 GLY A O 1
ATOM 686 N N . GLY A 1 85 ? -7.677 7.045 21.643 1.00 88.31 85 GLY A N 1
ATOM 687 C CA . GLY A 1 85 ? -8.746 7.960 22.046 1.00 88.31 85 GLY A CA 1
ATOM 688 C C . GLY A 1 85 ? -10.151 7.378 21.882 1.00 88.31 85 GLY A C 1
ATOM 689 O O . GLY A 1 85 ? -11.124 8.030 22.245 1.00 88.31 85 GLY A O 1
ATOM 690 N N . HIS A 1 86 ? -10.313 6.195 21.294 1.00 92.12 86 HIS A N 1
ATOM 691 C CA . HIS A 1 86 ? -11.645 5.642 21.062 1.00 92.12 86 HIS A CA 1
ATOM 692 C C . HIS A 1 86 ? -12.132 4.843 22.265 1.00 92.12 86 HIS A C 1
ATOM 694 O O . HIS A 1 86 ? -11.395 4.043 22.831 1.00 92.12 86 HIS A O 1
ATOM 700 N N . ASN A 1 87 ? -13.404 5.017 22.616 1.00 92.81 87 ASN A N 1
ATOM 701 C CA . ASN A 1 87 ? -14.084 4.123 23.543 1.00 92.81 87 ASN A CA 1
ATOM 702 C C . ASN A 1 87 ? -14.739 2.987 22.749 1.00 92.81 87 ASN A C 1
ATOM 704 O O . ASN A 1 87 ? -15.414 3.253 21.752 1.00 92.81 87 ASN A O 1
ATOM 708 N N . VAL A 1 88 ? -14.517 1.745 23.174 1.00 95.06 88 VAL A N 1
ATOM 709 C CA . VAL A 1 88 ? -15.037 0.543 22.515 1.00 95.06 88 VAL A CA 1
ATOM 710 C C . VAL A 1 88 ? -16.039 -0.134 23.437 1.00 95.06 88 VAL A C 1
ATOM 712 O O . VAL A 1 88 ? -15.732 -0.406 24.596 1.00 95.06 88 VAL A O 1
ATOM 715 N N . THR A 1 89 ? -17.216 -0.439 22.906 1.00 94.50 89 THR A N 1
ATOM 716 C CA . THR A 1 89 ? -18.246 -1.230 23.574 1.00 94.50 89 THR A CA 1
ATOM 717 C C . THR A 1 89 ? -18.594 -2.435 22.709 1.00 94.50 89 THR A C 1
ATOM 719 O O . THR A 1 89 ? -18.862 -2.322 21.512 1.00 94.50 89 THR A O 1
ATOM 722 N N . LEU A 1 90 ? -18.569 -3.623 23.306 1.00 93.50 90 LEU A N 1
ATOM 723 C CA . LEU A 1 90 ? -19.064 -4.832 22.658 1.00 93.50 90 LEU A CA 1
ATOM 724 C C . LEU A 1 90 ? -20.594 -4.817 22.719 1.00 93.50 90 LEU A C 1
ATOM 726 O O . LEU A 1 90 ? -21.169 -4.768 23.802 1.00 93.50 90 LEU A O 1
ATOM 730 N N . VAL A 1 91 ? -21.246 -4.807 21.556 1.00 92.31 91 VAL A N 1
ATOM 731 C CA . VAL A 1 91 ? -22.712 -4.697 21.448 1.00 92.31 91 VAL A CA 1
ATOM 732 C C . VAL A 1 91 ? -23.356 -6.064 21.253 1.00 92.31 91 VAL A C 1
ATOM 734 O O . VAL A 1 91 ? -24.445 -6.313 21.759 1.00 92.31 91 VAL A O 1
ATOM 737 N N . ASN A 1 92 ? -22.706 -6.954 20.501 1.00 89.06 92 ASN A N 1
ATOM 738 C CA . ASN A 1 92 ? -23.216 -8.296 20.246 1.00 89.06 92 ASN A CA 1
ATOM 739 C C . ASN A 1 92 ? -22.054 -9.299 20.238 1.00 89.06 92 ASN A C 1
ATOM 741 O O . ASN A 1 92 ? -21.173 -9.206 19.378 1.00 89.06 92 ASN A O 1
ATOM 745 N N . HIS A 1 93 ? -22.079 -10.228 21.199 1.00 83.31 93 HIS A N 1
ATOM 746 C CA . HIS A 1 93 ? -21.089 -11.295 21.367 1.00 83.31 93 HIS A CA 1
ATOM 747 C C . HIS A 1 93 ? -21.170 -12.361 20.268 1.00 83.31 93 HIS A C 1
ATOM 749 O O . HIS A 1 93 ? -20.131 -12.784 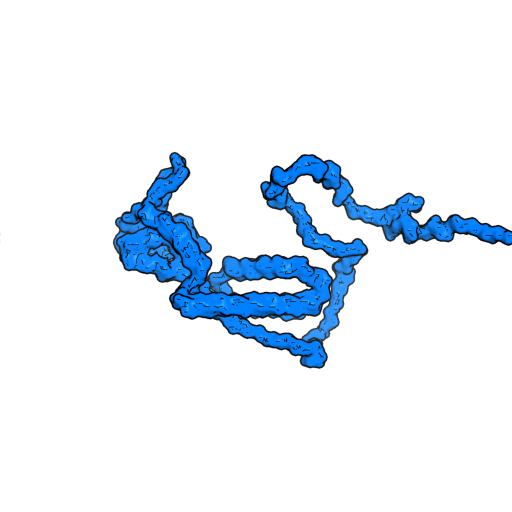19.779 1.00 83.31 93 HIS A O 1
ATOM 755 N N . GLU A 1 94 ? -22.377 -12.762 19.861 1.00 81.94 94 GLU A N 1
ATOM 756 C CA . GLU A 1 94 ? -22.606 -13.839 18.883 1.00 81.94 94 GLU A CA 1
ATOM 757 C C . GLU A 1 94 ? -22.068 -13.497 17.490 1.00 81.94 94 GLU A C 1
ATOM 759 O O . GLU A 1 94 ? -21.605 -14.374 16.776 1.00 81.94 94 GLU A O 1
ATOM 764 N N . ASN A 1 95 ? -22.117 -12.213 17.121 1.00 81.50 95 ASN A N 1
ATOM 765 C CA . ASN A 1 95 ? -21.733 -11.719 15.794 1.00 81.50 95 ASN A CA 1
ATOM 766 C C . ASN A 1 95 ? -20.487 -10.811 15.820 1.00 81.50 95 ASN A C 1
ATOM 768 O O . ASN A 1 95 ? -20.304 -9.997 14.901 1.00 81.50 95 ASN A O 1
ATOM 772 N N . GLY A 1 96 ? -19.733 -10.796 16.928 1.00 87.19 96 GLY A N 1
ATOM 773 C CA . GLY A 1 96 ? -18.510 -9.997 17.093 1.00 87.19 96 GLY A CA 1
ATOM 774 C C . GLY A 1 96 ? -18.656 -8.520 16.697 1.00 87.19 96 GLY A C 1
ATOM 775 O O . GLY A 1 96 ? -17.837 -7.985 15.939 1.00 87.19 96 GLY A O 1
ATOM 776 N N . THR A 1 97 ? -19.744 -7.866 17.124 1.00 93.75 97 THR A N 1
ATOM 777 C CA . THR A 1 97 ? -20.069 -6.488 16.719 1.00 93.75 97 THR A CA 1
ATOM 778 C C . THR A 1 97 ? -19.722 -5.488 17.814 1.00 93.75 97 THR A C 1
ATOM 780 O O . THR A 1 97 ? -20.266 -5.545 18.916 1.00 93.75 97 THR A O 1
ATOM 783 N N . PHE A 1 98 ? -18.888 -4.513 17.465 1.00 95.88 98 PHE A N 1
ATOM 784 C CA . PHE A 1 98 ? -18.395 -3.484 18.373 1.00 95.88 98 PHE A CA 1
ATOM 785 C C . PHE A 1 98 ? -18.903 -2.109 17.951 1.00 95.88 98 PHE A C 1
ATOM 787 O O . PHE A 1 98 ? -18.856 -1.755 16.769 1.00 95.88 98 PHE A O 1
ATOM 794 N N . GLU A 1 99 ? -19.344 -1.315 18.917 1.00 95.12 99 GLU A N 1
ATOM 795 C CA . GLU A 1 99 ? -19.551 0.117 18.755 1.00 95.12 99 GLU A CA 1
ATOM 796 C C . GLU A 1 99 ? -18.303 0.854 19.251 1.00 95.12 99 GLU A C 1
ATOM 798 O O . GLU A 1 99 ? -17.740 0.567 20.302 1.00 95.12 99 GLU A O 1
ATOM 803 N N . VAL A 1 100 ? -17.837 1.804 18.449 1.00 94.12 100 VAL A N 1
ATOM 804 C CA . VAL A 1 100 ? -16.645 2.598 18.710 1.00 94.12 100 VAL A CA 1
ATOM 805 C C . VAL A 1 100 ? -17.047 4.059 18.715 1.00 94.12 100 VAL A C 1
ATOM 807 O O . VAL A 1 100 ? -17.442 4.616 17.687 1.00 94.12 100 VAL A O 1
ATOM 810 N N . THR A 1 101 ? -16.941 4.695 19.872 1.00 91.12 101 THR A N 1
ATOM 811 C CA . THR A 1 101 ? -17.214 6.119 20.031 1.00 91.12 101 THR A CA 1
ATOM 812 C C . THR A 1 101 ? -15.898 6.878 20.012 1.00 91.12 101 THR A C 1
ATOM 814 O O . THR A 1 101 ? -15.075 6.741 20.917 1.00 91.12 101 THR A O 1
ATOM 817 N N . ALA A 1 102 ? -15.694 7.698 18.980 1.00 81.31 102 ALA A N 1
ATOM 818 C CA . ALA A 1 102 ? -14.491 8.512 18.893 1.00 81.31 102 ALA A CA 1
ATOM 819 C C . ALA A 1 102 ? -14.462 9.601 19.971 1.00 81.31 102 ALA A C 1
ATOM 821 O O . ALA A 1 102 ? -15.423 10.374 20.078 1.00 81.31 102 ALA A O 1
ATOM 822 N N . ALA A 1 103 ? -13.360 9.710 20.729 1.00 68.44 103 ALA A N 1
ATOM 823 C CA . ALA A 1 103 ? -13.148 10.882 21.573 1.00 68.44 103 ALA A CA 1
ATOM 824 C C . ALA A 1 103 ? -13.139 12.131 20.691 1.00 68.44 103 ALA A C 1
ATOM 826 O O . ALA A 1 103 ? -12.445 12.188 19.676 1.00 68.44 103 ALA A O 1
ATOM 827 N N . ARG A 1 104 ? -13.989 13.087 21.081 1.00 55.44 104 ARG A N 1
ATOM 828 C CA . ARG A 1 104 ? -14.187 14.436 20.529 1.00 55.44 104 ARG A CA 1
ATOM 829 C C . ARG A 1 104 ? -13.187 14.807 19.427 1.00 55.44 104 ARG A C 1
ATOM 831 O O . ARG A 1 104 ? -12.063 15.218 19.693 1.00 55.44 104 ARG A O 1
ATOM 838 N N . GLY A 1 105 ? -13.632 14.722 18.176 1.00 50.84 105 GLY A N 1
ATOM 839 C CA . GLY A 1 105 ? -12.929 15.375 17.080 1.00 50.84 105 GLY A CA 1
ATOM 840 C C . GLY A 1 105 ? -13.034 16.894 17.225 1.00 50.84 105 GLY A C 1
ATOM 841 O O . GLY A 1 105 ? -14.095 17.409 17.564 1.00 50.84 105 GLY A O 1
ATOM 842 N N . TYR A 1 106 ? -11.949 17.594 16.898 1.00 43.78 106 TYR A N 1
ATOM 843 C CA . TYR A 1 106 ? -11.745 19.055 16.862 1.00 43.78 106 TYR A CA 1
ATOM 844 C C . TYR A 1 106 ? -12.838 19.886 16.138 1.00 43.78 106 TYR A C 1
ATOM 846 O O . TYR A 1 106 ? -12.823 21.112 16.151 1.00 43.78 106 TYR A O 1
ATOM 854 N N . HIS A 1 107 ? -13.837 19.246 15.529 1.00 47.94 107 HIS A N 1
ATOM 855 C CA . HIS A 1 107 ? -15.024 19.912 15.013 1.00 47.94 107 HIS A CA 1
ATOM 856 C C . HIS A 1 107 ? -16.115 19.963 16.084 1.00 47.94 107 HIS A C 1
ATOM 858 O O . HIS A 1 107 ? -16.941 19.055 16.180 1.00 47.94 107 HIS A O 1
ATOM 864 N N . LEU A 1 108 ? -16.165 21.089 16.801 1.00 48.19 108 LEU A N 1
ATOM 865 C CA . LEU A 1 108 ? -17.162 21.517 17.805 1.00 48.19 108 LEU A CA 1
ATOM 866 C C . LEU A 1 108 ? -18.654 21.385 17.398 1.00 48.19 108 LEU A C 1
ATOM 868 O O . LEU A 1 108 ? -19.533 21.783 18.152 1.00 48.19 108 LEU A O 1
ATOM 872 N N . ARG A 1 109 ? -18.970 20.846 16.212 1.00 49.75 109 ARG A N 1
ATOM 873 C CA . ARG A 1 109 ? -20.326 20.752 15.647 1.00 49.75 109 ARG A CA 1
ATOM 874 C C . ARG A 1 109 ? -20.767 19.358 15.192 1.00 49.75 109 ARG A C 1
ATOM 876 O O . ARG A 1 109 ? -21.931 19.204 14.835 1.00 49.75 109 ARG A O 1
ATOM 883 N N . LYS A 1 110 ? -19.905 18.332 15.207 1.00 49.38 110 LYS A N 1
ATOM 884 C CA . LYS A 1 110 ? -20.347 16.943 14.977 1.00 49.38 110 LYS A CA 1
ATOM 885 C C . LYS A 1 110 ? -20.364 16.192 16.305 1.00 49.38 110 LYS A C 1
ATOM 887 O O . LYS A 1 110 ? -19.324 16.047 16.941 1.00 49.38 110 LYS A O 1
ATOM 892 N N . ARG A 1 111 ? -21.557 15.720 16.700 1.00 50.28 111 ARG A N 1
ATOM 893 C CA . ARG A 1 111 ? -21.754 14.687 17.735 1.00 50.28 111 ARG A CA 1
ATOM 894 C C . ARG A 1 111 ? -20.701 13.589 17.561 1.00 50.28 111 ARG A C 1
ATOM 896 O O . ARG A 1 111 ? -20.295 13.317 16.431 1.00 50.28 111 ARG A O 1
ATOM 903 N N . SER A 1 112 ? -20.261 12.986 18.666 1.00 58.69 112 SER A N 1
ATOM 904 C CA . SER A 1 112 ? -19.328 11.857 18.645 1.00 58.69 112 SER A CA 1
ATOM 905 C C . SER A 1 112 ? -19.720 10.880 17.532 1.00 58.69 112 SER A C 1
ATOM 907 O O . SER A 1 112 ? -20.841 10.372 17.486 1.00 58.69 112 SER A O 1
ATOM 909 N N . ASN A 1 113 ? -18.828 10.696 16.557 1.00 76.50 113 ASN A N 1
ATOM 910 C CA . ASN A 1 113 ? -19.126 9.856 15.405 1.00 76.50 113 ASN A CA 1
ATOM 911 C C . ASN A 1 113 ? -19.014 8.402 15.862 1.00 76.50 113 ASN A C 1
ATOM 913 O O . ASN A 1 113 ? -17.933 7.822 15.781 1.00 76.50 113 ASN A O 1
ATOM 917 N N . LYS A 1 114 ? -20.115 7.834 16.355 1.00 89.88 114 LYS A N 1
ATOM 918 C CA . LYS A 1 114 ? -20.225 6.401 16.629 1.00 89.88 114 LYS A CA 1
ATOM 919 C C . LYS A 1 114 ? -19.980 5.622 15.342 1.00 89.88 114 LYS A C 1
ATOM 921 O O . LYS A 1 114 ? -20.526 5.967 14.292 1.00 89.88 114 LYS A O 1
ATOM 926 N N . GLN A 1 115 ? -19.130 4.610 15.412 1.00 93.12 115 GLN A N 1
ATOM 927 C CA . GLN A 1 115 ? -18.818 3.720 14.302 1.00 93.12 115 GLN A CA 1
ATOM 928 C C . GLN A 1 115 ? -19.040 2.282 14.730 1.00 93.12 115 GLN A C 1
ATOM 930 O O . GLN A 1 115 ? -18.715 1.919 15.851 1.00 93.12 115 GLN A O 1
ATOM 935 N N . VAL A 1 116 ? -19.547 1.454 13.827 1.00 94.75 116 VAL A N 1
ATOM 936 C CA . VAL A 1 116 ? -19.699 0.022 14.065 1.00 94.75 116 VAL A CA 1
ATOM 937 C C . VAL A 1 116 ? -18.571 -0.710 13.354 1.00 94.75 116 VAL A C 1
ATOM 939 O O . VAL A 1 116 ? -18.315 -0.478 12.166 1.00 94.75 116 VAL A O 1
ATOM 942 N N . VAL A 1 117 ? -17.894 -1.588 14.083 1.00 96.31 117 VAL A N 1
ATOM 943 C CA . VAL A 1 117 ? -16.846 -2.474 13.578 1.00 96.31 117 VAL A CA 1
ATOM 944 C C . VAL A 1 117 ? -17.325 -3.910 13.727 1.00 96.31 117 VAL A C 1
ATOM 946 O O . VAL A 1 117 ? -17.834 -4.291 14.780 1.00 96.31 117 VAL A O 1
ATOM 949 N N . LYS A 1 118 ? -17.155 -4.709 12.674 1.00 95.25 118 LYS A N 1
ATOM 950 C CA . LYS A 1 118 ? -17.284 -6.166 12.753 1.00 95.25 118 LYS A CA 1
ATOM 951 C C . LYS A 1 118 ? -15.988 -6.791 12.266 1.00 95.25 118 LYS A C 1
ATOM 953 O O . LYS A 1 118 ? -15.513 -6.433 11.187 1.00 95.25 118 LYS A O 1
ATOM 958 N N . LEU A 1 119 ? -15.414 -7.670 13.082 1.00 91.69 119 LEU A N 1
ATOM 959 C CA . LEU A 1 119 ? -14.145 -8.332 12.774 1.00 91.69 119 LEU A CA 1
ATOM 960 C C . LEU A 1 119 ? -14.348 -9.584 11.911 1.00 91.69 119 LEU A C 1
ATOM 962 O O . LEU A 1 119 ? -13.606 -9.777 10.955 1.00 91.69 119 LEU A O 1
ATOM 966 N N . GLU A 1 120 ? -15.379 -10.383 12.204 1.00 88.69 120 GLU A N 1
ATOM 967 C CA . GLU A 1 120 ? -15.712 -11.615 11.464 1.00 88.69 120 GLU A CA 1
ATOM 968 C C . GLU A 1 120 ? -16.160 -11.331 10.028 1.00 88.69 120 GLU A C 1
ATOM 970 O O . GLU A 1 120 ? -15.759 -12.001 9.082 1.00 88.69 120 GLU A O 1
ATOM 975 N N . ALA A 1 121 ? -16.968 -10.284 9.862 1.00 88.81 121 ALA A N 1
ATOM 976 C CA . ALA A 1 121 ? -17.313 -9.717 8.570 1.00 88.81 121 ALA A CA 1
ATOM 977 C C . ALA A 1 121 ? -16.533 -8.405 8.417 1.00 88.81 121 ALA A C 1
ATOM 979 O O . ALA A 1 121 ? -17.084 -7.374 8.810 1.00 88.81 121 ALA A O 1
ATOM 980 N N . PRO A 1 122 ? -15.284 -8.422 7.907 1.00 87.94 122 PRO A N 1
ATOM 981 C CA . PRO A 1 122 ? -14.312 -7.339 8.047 1.00 87.94 122 PRO A CA 1
ATOM 982 C C . PRO A 1 122 ? -14.832 -6.011 7.488 1.00 87.94 122 PRO A C 1
ATOM 984 O O . PRO A 1 122 ? -14.740 -5.715 6.295 1.00 87.94 122 PRO A O 1
ATOM 987 N N . ARG A 1 123 ? -15.440 -5.202 8.362 1.00 93.94 123 ARG A N 1
ATOM 988 C CA . ARG A 1 123 ? -16.066 -3.934 7.985 1.00 93.94 123 ARG A CA 1
ATOM 989 C C . ARG A 1 123 ? -16.046 -2.927 9.115 1.00 93.94 123 ARG A C 1
ATOM 991 O O . ARG A 1 123 ? -16.228 -3.250 10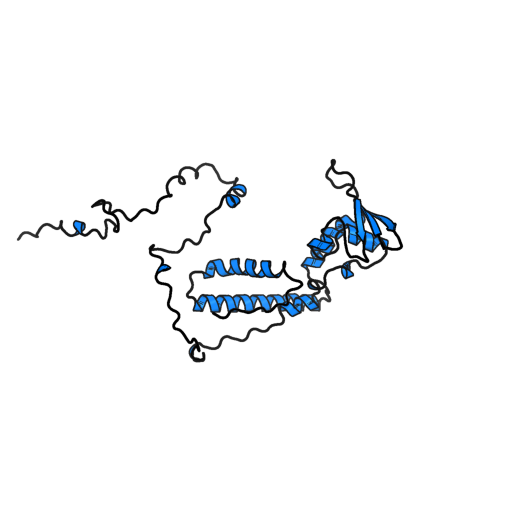.287 1.00 93.94 123 ARG A O 1
ATOM 998 N N . CYS A 1 124 ? -15.916 -1.665 8.729 1.00 94.75 124 CYS A N 1
ATOM 999 C CA . CYS A 1 124 ? -16.110 -0.524 9.609 1.00 94.75 124 CYS A CA 1
ATOM 1000 C C . CYS A 1 124 ? -17.036 0.487 8.932 1.00 94.75 124 CYS A C 1
ATOM 1002 O O . CYS A 1 124 ? -16.852 0.814 7.760 1.00 94.75 124 CYS A O 1
ATOM 1004 N N . THR A 1 125 ? -18.007 1.042 9.649 1.00 94.50 125 THR A N 1
ATOM 1005 C CA . THR A 1 125 ? -18.928 2.046 9.077 1.00 94.50 125 THR A CA 1
ATOM 1006 C C . THR A 1 125 ? -18.231 3.331 8.622 1.00 94.50 125 THR A C 1
ATOM 1008 O O . THR A 1 125 ? -18.804 4.091 7.850 1.00 94.50 125 THR A O 1
ATOM 1011 N N . CYS A 1 126 ? -16.974 3.564 9.023 1.00 91.38 126 CYS A N 1
ATOM 1012 C CA . CYS A 1 126 ? -16.205 4.719 8.561 1.00 91.38 126 CYS A CA 1
ATOM 1013 C C . CYS A 1 126 ? -15.685 4.574 7.119 1.00 91.38 126 CYS A C 1
ATOM 1015 O O . CYS A 1 126 ? -15.063 5.506 6.608 1.00 91.38 126 CYS A O 1
ATOM 1017 N N . MET A 1 127 ? -15.865 3.400 6.498 1.00 91.56 127 MET A N 1
ATOM 1018 C CA . MET A 1 127 ? -15.451 3.022 5.138 1.00 91.56 127 MET A CA 1
ATOM 1019 C C . MET A 1 127 ? -13.947 3.053 4.844 1.00 91.56 127 MET A C 1
ATOM 1021 O O . MET A 1 127 ? -13.513 2.547 3.815 1.00 91.56 127 MET A O 1
ATOM 1025 N N . LYS A 1 128 ? -13.108 3.583 5.742 1.00 91.06 128 LYS A N 1
ATOM 1026 C CA . LYS A 1 128 ? -11.653 3.635 5.530 1.00 91.06 128 LYS A CA 1
ATOM 1027 C C . LYS A 1 128 ? -11.040 2.244 5.379 1.00 91.06 128 LYS A C 1
ATOM 1029 O O . LYS A 1 128 ? -10.169 2.070 4.538 1.00 91.06 128 LYS A O 1
ATOM 1034 N N . TRP A 1 129 ? -11.487 1.268 6.167 1.00 94.31 129 TRP A N 1
ATOM 1035 C CA . TRP A 1 129 ? -10.936 -0.083 6.076 1.00 94.31 129 TRP A CA 1
ATOM 1036 C C . TRP A 1 129 ? -11.233 -0.708 4.710 1.00 94.31 129 TRP A C 1
ATOM 1038 O O . TRP A 1 129 ? -10.327 -1.210 4.061 1.00 94.31 129 TRP A O 1
ATOM 1048 N N . GLN A 1 130 ? -12.456 -0.547 4.215 1.00 92.94 130 GLN A N 1
ATOM 1049 C CA . GLN A 1 130 ? -12.902 -1.068 2.927 1.00 92.94 130 GLN A CA 1
ATOM 1050 C C . GLN A 1 130 ? -12.260 -0.335 1.746 1.00 92.94 130 GLN A C 1
ATOM 1052 O O . GLN A 1 130 ? -11.873 -0.963 0.769 1.00 92.94 130 GLN A O 1
ATOM 1057 N N . CYS A 1 131 ? -12.116 0.990 1.829 1.00 90.38 131 CYS A N 1
ATOM 1058 C CA . CYS A 1 131 ? -11.522 1.777 0.749 1.00 90.38 131 CYS A CA 1
ATOM 1059 C C . CYS A 1 131 ? -10.017 1.536 0.596 1.00 90.38 131 CYS A C 1
ATOM 1061 O O . CYS A 1 131 ? -9.497 1.619 -0.513 1.00 90.38 131 CYS A O 1
ATOM 1063 N N . PHE A 1 132 ? -9.308 1.314 1.705 1.00 92.69 132 PHE A N 1
ATOM 1064 C CA . PHE A 1 132 ? -7.849 1.216 1.693 1.00 92.69 132 PHE A CA 1
ATOM 1065 C C . PHE A 1 132 ? -7.329 -0.208 1.887 1.00 92.69 132 PHE A C 1
ATOM 1067 O O . PHE A 1 132 ? -6.146 -0.417 1.666 1.00 92.69 132 PHE A O 1
ATOM 1074 N N . GLY A 1 133 ? -8.147 -1.167 2.327 1.00 94.19 133 GLY A N 1
ATOM 1075 C CA . GLY A 1 133 ? -7.685 -2.510 2.698 1.00 94.19 133 GLY A CA 1
ATOM 1076 C C . GLY A 1 133 ? -6.738 -2.526 3.906 1.00 94.19 133 GLY A C 1
ATOM 1077 O O . GLY A 1 133 ? -5.964 -3.461 4.085 1.00 94.19 133 GLY A O 1
ATOM 1078 N N . ILE A 1 134 ? -6.738 -1.456 4.710 1.00 96.50 134 ILE A N 1
ATOM 1079 C CA . ILE A 1 134 ? -5.863 -1.275 5.876 1.00 96.50 134 ILE A CA 1
ATOM 1080 C C . ILE A 1 134 ? -6.741 -0.924 7.087 1.00 96.50 134 ILE A C 1
ATOM 1082 O O . ILE A 1 134 ? -7.610 -0.054 6.963 1.00 96.50 134 ILE A O 1
ATOM 1086 N N . PRO A 1 135 ? -6.526 -1.541 8.263 1.00 97.06 135 PRO A N 1
ATOM 1087 C CA . PRO A 1 135 ? -7.297 -1.263 9.471 1.00 97.06 135 PRO A CA 1
ATOM 1088 C C . PRO A 1 135 ? -7.278 0.215 9.860 1.00 97.06 135 PRO A C 1
ATOM 1090 O O . PRO A 1 135 ? -6.227 0.810 10.113 1.00 97.06 135 PRO A O 1
ATOM 1093 N N . CYS A 1 136 ? -8.463 0.816 9.944 1.00 95.75 136 CYS A N 1
ATOM 1094 C CA . CYS A 1 136 ? -8.618 2.190 10.405 1.00 95.75 136 CYS A CA 1
ATOM 1095 C C . CYS A 1 136 ? -8.459 2.295 11.931 1.00 95.75 136 CYS A C 1
ATOM 1097 O O . CYS A 1 136 ? -8.444 1.290 12.637 1.00 95.75 136 CYS A O 1
ATOM 1099 N N . SER A 1 137 ? -8.418 3.520 12.459 1.00 95.56 137 SER A N 1
ATOM 1100 C CA . SER A 1 137 ? -8.266 3.771 13.899 1.00 95.56 137 SER A CA 1
ATOM 1101 C C . SER A 1 137 ? -9.314 3.065 14.771 1.00 95.56 137 SER A C 1
ATOM 1103 O O . SER A 1 137 ? -8.993 2.648 15.875 1.00 95.56 137 SER A O 1
ATOM 1105 N N . HIS A 1 138 ? -10.552 2.902 14.286 1.00 95.31 138 HIS A N 1
ATOM 1106 C CA . HIS A 1 138 ? -11.609 2.197 15.026 1.00 95.31 138 HIS A CA 1
ATOM 1107 C C . HIS A 1 138 ? -11.351 0.690 15.085 1.00 95.31 138 HIS A C 1
ATOM 1109 O O . HIS A 1 138 ? -11.510 0.085 16.135 1.00 95.31 138 HIS A O 1
ATOM 1115 N N . VAL A 1 139 ? -10.926 0.093 13.966 1.00 96.56 139 VAL A N 1
ATOM 1116 C CA . VAL A 1 139 ? -10.585 -1.336 13.902 1.00 96.56 139 VAL A CA 1
ATOM 1117 C C . VAL A 1 139 ? -9.391 -1.619 14.803 1.00 96.56 139 VAL A C 1
ATOM 1119 O O . VAL A 1 139 ? -9.426 -2.579 15.558 1.00 96.56 139 VAL A O 1
ATOM 1122 N N . GLN A 1 140 ? -8.376 -0.748 14.789 1.00 97.25 140 GLN A N 1
ATOM 1123 C CA . GLN A 1 140 ? -7.217 -0.865 15.676 1.00 97.25 140 GLN A CA 1
ATOM 1124 C C . GLN A 1 140 ? -7.610 -0.771 17.159 1.00 97.25 140 GLN A C 1
ATOM 1126 O O . GLN A 1 140 ? -7.132 -1.573 17.953 1.00 97.25 140 GLN A O 1
ATOM 1131 N N . ALA A 1 141 ? -8.517 0.143 17.528 1.00 96.25 141 ALA A N 1
ATOM 1132 C CA . ALA A 1 141 ? -9.022 0.247 18.899 1.00 96.25 141 ALA A CA 1
ATOM 1133 C C . ALA A 1 141 ? -9.791 -1.010 19.336 1.00 96.25 141 ALA A C 1
ATOM 1135 O O . ALA A 1 141 ? -9.577 -1.513 20.436 1.00 96.25 141 ALA A O 1
ATOM 1136 N N . VAL A 1 142 ? -10.640 -1.555 18.459 1.00 96.31 142 VAL A N 1
ATOM 1137 C CA . VAL A 1 142 ? -11.353 -2.813 18.721 1.00 96.31 142 VAL A CA 1
ATOM 1138 C C . VAL A 1 142 ? -10.365 -3.958 18.889 1.00 96.31 142 VAL A C 1
ATOM 1140 O O . VAL A 1 142 ? -10.423 -4.648 19.898 1.00 96.31 142 VAL A O 1
ATOM 1143 N N . CYS A 1 143 ? -9.416 -4.115 17.965 1.00 96.56 143 CYS A N 1
ATOM 1144 C CA . CYS A 1 143 ? -8.381 -5.144 18.047 1.00 96.56 143 CYS A CA 1
ATOM 1145 C C . CYS A 1 143 ? -7.595 -5.057 19.365 1.00 96.56 143 CYS A C 1
ATOM 1147 O O . CYS A 1 143 ? -7.395 -6.076 20.016 1.00 96.56 143 CYS A O 1
ATOM 1149 N N . ALA A 1 144 ? -7.234 -3.846 19.805 1.00 96.06 144 ALA A N 1
ATOM 1150 C CA . ALA A 1 144 ? -6.584 -3.632 21.095 1.00 96.06 144 ALA A CA 1
ATOM 1151 C C . ALA A 1 144 ? -7.475 -4.048 22.281 1.00 96.06 144 ALA A C 1
ATOM 1153 O O . ALA A 1 144 ? -6.979 -4.675 23.213 1.00 96.06 144 ALA A O 1
ATOM 1154 N N . SER A 1 145 ? -8.784 -3.762 22.234 1.00 95.00 145 SER A N 1
ATOM 1155 C CA . SER A 1 145 ? -9.728 -4.132 23.304 1.00 95.00 145 SER A CA 1
ATOM 1156 C C . SER A 1 145 ? -9.927 -5.643 23.471 1.00 95.00 145 SER A C 1
ATOM 1158 O O . SER A 1 145 ? -10.271 -6.088 24.561 1.00 95.00 145 SER A O 1
ATOM 1160 N N . VAL A 1 146 ? -9.687 -6.427 22.414 1.00 94.12 146 VAL A N 1
ATOM 1161 C CA . VAL A 1 146 ? -9.802 -7.896 22.428 1.00 94.12 146 VAL A CA 1
ATOM 1162 C C . VAL A 1 146 ? -8.455 -8.614 22.276 1.00 94.12 146 VAL A C 1
ATOM 1164 O O . VAL A 1 146 ? -8.431 -9.811 22.015 1.00 94.12 146 VAL A O 1
ATOM 1167 N N . ALA A 1 147 ? -7.335 -7.897 22.435 1.00 95.06 147 ALA A N 1
ATOM 1168 C CA . ALA A 1 147 ? -5.970 -8.431 22.340 1.00 95.06 147 ALA A CA 1
ATOM 1169 C C . ALA A 1 147 ? -5.653 -9.185 21.026 1.00 95.06 147 ALA A C 1
ATOM 1171 O O . ALA A 1 147 ? -4.917 -10.171 21.010 1.00 95.06 147 ALA A O 1
ATOM 1172 N N . ILE A 1 148 ? -6.187 -8.702 19.904 1.00 94.81 148 ILE A N 1
ATOM 1173 C CA . ILE A 1 148 ? -5.951 -9.246 18.563 1.00 94.81 148 ILE A CA 1
ATOM 1174 C C . ILE A 1 148 ? -4.935 -8.364 17.823 1.00 94.81 148 ILE A C 1
ATOM 1176 O O . ILE A 1 148 ? -5.038 -7.137 17.840 1.00 94.81 148 ILE A O 1
ATOM 1180 N N . ASP A 1 149 ? -3.970 -8.966 17.118 1.00 95.31 149 ASP A N 1
ATOM 1181 C CA . ASP A 1 149 ? -3.067 -8.210 16.239 1.00 95.31 149 ASP A CA 1
ATOM 1182 C C . ASP A 1 149 ? -3.851 -7.630 15.056 1.00 95.31 149 ASP A C 1
ATOM 1184 O O . ASP A 1 149 ? -4.308 -8.360 14.175 1.00 95.31 149 ASP A O 1
ATOM 1188 N N . HIS A 1 150 ? -3.974 -6.305 14.998 1.00 95.50 150 HIS A N 1
ATOM 1189 C CA . HIS A 1 150 ? -4.672 -5.638 13.904 1.00 95.50 150 HIS A CA 1
ATOM 1190 C C . HIS A 1 150 ? -3.980 -5.841 12.549 1.00 95.50 150 HIS A C 1
ATOM 1192 O O . HIS A 1 150 ? -4.634 -5.724 11.514 1.00 95.50 150 HIS A O 1
ATOM 1198 N N . CYS A 1 151 ? -2.678 -6.154 12.506 1.00 95.50 151 CYS A N 1
ATOM 1199 C CA . CYS A 1 151 ? -1.951 -6.316 11.245 1.00 95.50 151 CYS A CA 1
ATOM 1200 C C . CYS A 1 151 ? -2.479 -7.485 10.403 1.00 95.50 151 CYS A C 1
ATOM 1202 O O . CYS A 1 151 ? -2.314 -7.467 9.186 1.00 95.50 151 CYS A O 1
ATOM 1204 N N . GLN A 1 152 ? -3.142 -8.476 11.007 1.00 94.69 152 GLN A N 1
ATOM 1205 C CA . GLN A 1 152 ? -3.738 -9.596 10.269 1.00 94.69 152 GLN A CA 1
ATOM 1206 C C . GLN A 1 152 ? -4.883 -9.177 9.334 1.00 94.69 152 GLN A C 1
ATOM 1208 O O . GLN A 1 152 ? -5.165 -9.875 8.365 1.00 94.69 152 GLN A O 1
ATOM 1213 N N . TYR A 1 153 ? -5.503 -8.024 9.604 1.00 95.12 153 TYR A N 1
ATOM 1214 C CA . TYR A 1 153 ? -6.597 -7.446 8.822 1.00 95.12 153 TYR A CA 1
ATOM 1215 C C . TYR A 1 153 ? -6.115 -6.520 7.691 1.00 95.12 153 TYR A C 1
ATOM 1217 O O . TYR A 1 153 ? -6.927 -5.849 7.047 1.00 95.12 153 TYR A O 1
ATOM 1225 N N . ILE A 1 154 ? -4.799 -6.439 7.469 1.00 95.75 154 ILE A N 1
ATOM 1226 C CA . ILE A 1 154 ? -4.224 -5.798 6.286 1.00 95.75 154 ILE A CA 1
ATOM 1227 C C . ILE A 1 154 ? -4.413 -6.733 5.093 1.00 95.75 154 ILE A C 1
ATOM 1229 O O . ILE A 1 154 ? -4.040 -7.907 5.145 1.00 95.75 154 ILE A O 1
ATOM 1233 N N . GLU A 1 155 ? -4.938 -6.189 3.999 1.00 94.81 155 GLU A N 1
ATOM 1234 C CA . GLU A 1 155 ? -5.153 -6.944 2.772 1.00 94.81 155 GLU A CA 1
ATOM 1235 C C . GLU A 1 155 ? -3.867 -7.573 2.219 1.00 94.81 155 GLU A C 1
ATOM 1237 O O . GLU A 1 155 ? -2.767 -7.009 2.280 1.00 94.81 155 GLU A O 1
ATOM 1242 N N . SER A 1 156 ? -4.017 -8.759 1.630 1.00 93.50 156 SER A N 1
ATOM 1243 C CA . SER A 1 156 ? -2.890 -9.609 1.228 1.00 93.50 156 SER A CA 1
ATOM 1244 C C . SER A 1 156 ? -1.974 -8.962 0.188 1.00 93.50 156 SER A C 1
ATOM 1246 O O . SER A 1 156 ? -0.767 -9.198 0.214 1.00 93.50 156 SER A O 1
ATOM 1248 N N . TYR A 1 157 ? -2.503 -8.091 -0.674 1.00 90.31 157 TYR A N 1
ATOM 1249 C CA . TYR A 1 157 ? -1.727 -7.390 -1.700 1.00 90.31 157 TYR A CA 1
ATOM 1250 C C . TYR A 1 157 ? -0.737 -6.355 -1.130 1.00 90.31 157 TYR A C 1
ATOM 1252 O O . TYR A 1 157 ? 0.146 -5.896 -1.854 1.00 90.31 157 TYR A O 1
ATOM 1260 N N . TYR A 1 158 ? -0.830 -6.012 0.163 1.00 94.38 158 TYR A N 1
ATOM 1261 C CA . TYR A 1 158 ? 0.188 -5.224 0.869 1.00 94.38 158 TYR A CA 1
ATOM 1262 C C . TYR A 1 158 ? 1.271 -6.073 1.541 1.00 94.38 158 TYR A C 1
ATOM 1264 O O . TYR A 1 158 ? 2.218 -5.502 2.092 1.00 94.38 158 TYR A O 1
ATOM 1272 N N . ARG A 1 159 ? 1.163 -7.408 1.539 1.00 93.94 159 ARG A N 1
ATOM 1273 C CA . ARG A 1 159 ? 2.236 -8.283 2.031 1.00 93.94 159 ARG A CA 1
ATOM 1274 C C . ARG A 1 159 ? 3.411 -8.215 1.074 1.00 93.94 159 ARG A C 1
ATOM 1276 O O . ARG A 1 159 ? 3.229 -8.329 -0.136 1.00 93.94 159 ARG A O 1
ATOM 1283 N N . LEU A 1 160 ? 4.622 -8.088 1.610 1.00 93.62 160 LEU A N 1
ATOM 1284 C CA . LEU A 1 160 ? 5.827 -8.002 0.782 1.00 93.62 160 LEU A CA 1
ATOM 1285 C C . LEU A 1 160 ? 6.052 -9.264 -0.058 1.00 93.62 160 LEU A C 1
ATOM 1287 O O . LEU A 1 160 ? 6.552 -9.155 -1.171 1.00 93.62 160 LEU A O 1
ATOM 1291 N N . SER A 1 161 ? 5.611 -10.431 0.423 1.00 90.94 161 SER A N 1
ATOM 1292 C CA . SER A 1 161 ? 5.664 -11.694 -0.324 1.00 90.94 161 SER A CA 1
ATOM 1293 C C . SER A 1 161 ? 4.770 -11.720 -1.567 1.00 90.94 161 SER A C 1
ATOM 1295 O O . SER A 1 161 ? 5.121 -12.367 -2.545 1.00 90.94 161 SER A O 1
ATOM 1297 N N . VAL A 1 162 ? 3.626 -11.028 -1.543 1.00 91.38 162 VAL A N 1
ATOM 1298 C CA . VAL A 1 162 ? 2.728 -10.882 -2.703 1.00 91.38 162 VAL A CA 1
ATOM 1299 C C . VAL A 1 162 ? 3.201 -9.723 -3.573 1.00 91.38 162 VAL A C 1
ATOM 1301 O O . VAL A 1 162 ? 3.261 -9.826 -4.795 1.00 91.38 162 VAL A O 1
ATOM 1304 N N . TYR A 1 163 ? 3.600 -8.622 -2.939 1.00 89.12 163 TYR A N 1
ATOM 1305 C CA . TYR A 1 163 ? 4.093 -7.435 -3.621 1.00 89.12 163 TYR A CA 1
ATOM 1306 C C . TYR A 1 163 ? 5.359 -7.715 -4.445 1.00 89.12 163 TYR A C 1
ATOM 1308 O O . TYR A 1 163 ? 5.493 -7.180 -5.542 1.00 89.12 163 TYR A O 1
ATOM 1316 N N . SER A 1 164 ? 6.260 -8.581 -3.967 1.00 91.75 164 SER A N 1
ATOM 1317 C CA . SER A 1 164 ? 7.459 -8.995 -4.709 1.00 91.75 164 SER A CA 1
ATOM 1318 C C . SER A 1 164 ? 7.124 -9.744 -6.001 1.00 91.75 164 SER A C 1
ATOM 1320 O O . SER A 1 164 ? 7.785 -9.529 -7.016 1.00 91.75 164 SER A O 1
ATOM 1322 N N . GLN A 1 165 ? 6.064 -10.557 -6.001 1.00 90.19 165 GLN A N 1
ATOM 1323 C CA . GLN A 1 165 ? 5.639 -11.335 -7.169 1.00 90.19 165 GLN A CA 1
ATOM 1324 C C . GLN A 1 165 ? 5.200 -10.436 -8.329 1.00 90.19 165 GLN A C 1
ATOM 1326 O O . GLN A 1 165 ? 5.461 -10.764 -9.485 1.00 90.19 165 GLN A O 1
ATOM 1331 N N . CYS A 1 166 ? 4.637 -9.256 -8.042 1.00 87.88 166 CYS A N 1
ATOM 1332 C CA . CYS A 1 166 ? 4.306 -8.255 -9.064 1.00 87.88 166 CYS A CA 1
ATOM 1333 C C . CYS A 1 166 ? 5.531 -7.776 -9.865 1.00 87.88 166 CYS A C 1
ATOM 1335 O O . CYS A 1 166 ? 5.371 -7.258 -10.969 1.00 87.88 166 CYS A O 1
ATOM 1337 N N . TYR A 1 167 ? 6.740 -7.944 -9.318 1.00 89.31 167 TYR A N 1
ATOM 1338 C CA . TYR A 1 167 ? 8.008 -7.540 -9.929 1.00 89.31 167 TYR A CA 1
ATOM 1339 C C . TYR A 1 167 ? 8.933 -8.729 -10.228 1.00 89.31 167 TYR A C 1
ATOM 1341 O O . TYR A 1 167 ? 10.103 -8.517 -10.535 1.00 89.31 167 TYR A O 1
ATOM 1349 N N . ALA A 1 168 ? 8.437 -9.969 -10.145 1.00 87.88 168 ALA A N 1
ATOM 1350 C CA . ALA A 1 168 ? 9.258 -11.164 -10.337 1.00 87.88 168 ALA A CA 1
ATOM 1351 C C . ALA A 1 168 ? 9.699 -11.372 -11.796 1.00 87.88 168 ALA A C 1
ATOM 1353 O O . ALA A 1 168 ? 10.693 -12.046 -12.040 1.00 87.88 168 ALA A O 1
ATOM 1354 N N . THR A 1 169 ? 8.983 -10.802 -12.769 1.00 88.31 169 THR A N 1
ATOM 1355 C CA . THR A 1 169 ? 9.301 -10.964 -14.192 1.00 88.31 169 THR A CA 1
ATOM 1356 C C . THR A 1 169 ? 10.644 -10.329 -14.552 1.00 88.31 169 THR A C 1
ATOM 1358 O O . THR A 1 169 ? 10.878 -9.144 -14.309 1.00 88.31 169 THR A O 1
ATOM 1361 N N . ASN A 1 170 ? 11.506 -11.109 -15.205 1.00 86.62 170 ASN A N 1
ATOM 1362 C CA . ASN A 1 170 ? 12.783 -10.641 -15.726 1.00 86.62 170 ASN A CA 1
ATOM 1363 C C . ASN A 1 170 ? 12.631 -10.052 -17.132 1.00 86.62 170 ASN A C 1
ATOM 1365 O O . ASN A 1 170 ? 11.957 -10.611 -17.997 1.00 86.62 170 ASN A O 1
ATOM 1369 N N . PHE A 1 171 ? 13.334 -8.950 -17.368 1.00 89.56 171 PHE A N 1
ATOM 1370 C CA . PHE A 1 171 ? 13.518 -8.385 -18.698 1.00 89.56 171 PHE A CA 1
ATOM 1371 C C . PHE A 1 171 ? 14.679 -9.096 -19.390 1.00 89.56 171 PHE A C 1
ATOM 1373 O O . PHE A 1 171 ? 15.721 -9.317 -18.775 1.00 89.56 171 PHE A O 1
ATOM 1380 N N . GLN A 1 172 ? 14.494 -9.438 -20.663 1.00 90.06 172 GLN A N 1
ATOM 1381 C CA . GLN A 1 172 ? 15.561 -9.955 -21.518 1.00 90.06 172 GLN A CA 1
ATOM 1382 C C . GLN A 1 172 ? 16.203 -8.799 -22.286 1.00 90.06 172 GLN A C 1
ATOM 1384 O O . GLN A 1 172 ? 15.469 -7.922 -22.746 1.00 90.06 172 GLN A O 1
ATOM 1389 N N . PRO A 1 173 ? 17.538 -8.762 -22.426 1.00 88.88 173 PRO A N 1
ATOM 1390 C CA . PRO A 1 173 ? 18.206 -7.694 -23.156 1.00 88.88 173 PRO A CA 1
ATOM 1391 C C . PRO A 1 173 ? 17.709 -7.642 -24.603 1.00 88.88 173 PRO A C 1
ATOM 1393 O O . PRO A 1 173 ? 17.456 -8.674 -25.225 1.00 88.88 173 PRO A O 1
ATOM 1396 N N . ILE A 1 174 ? 17.575 -6.430 -25.141 1.00 86.69 174 ILE A N 1
ATOM 1397 C CA . ILE A 1 174 ? 17.257 -6.239 -26.556 1.00 86.69 174 ILE A CA 1
ATOM 1398 C C . ILE A 1 174 ? 18.555 -6.482 -27.344 1.00 86.69 174 ILE A C 1
ATOM 1400 O O . ILE A 1 174 ? 19.524 -5.757 -27.108 1.00 86.69 174 ILE A O 1
ATOM 1404 N N . PRO A 1 175 ? 18.612 -7.485 -28.241 1.00 87.12 175 PRO A N 1
ATOM 1405 C CA . PRO A 1 175 ? 19.803 -7.743 -29.048 1.00 87.12 175 PRO A CA 1
ATOM 1406 C C . PRO A 1 175 ? 20.065 -6.594 -30.032 1.00 87.12 175 PRO A C 1
ATOM 1408 O O . PRO A 1 175 ? 19.189 -5.762 -30.267 1.00 87.12 175 PRO A O 1
ATOM 1411 N N . HIS A 1 176 ? 21.261 -6.554 -30.625 1.00 88.06 176 HIS A N 1
ATOM 1412 C CA . HIS A 1 176 ? 21.583 -5.586 -31.681 1.00 88.06 176 HIS A CA 1
ATOM 1413 C C . HIS A 1 176 ? 20.607 -5.705 -32.863 1.00 88.06 176 HIS A C 1
ATOM 1415 O O . HIS A 1 176 ? 20.122 -6.803 -33.149 1.00 88.06 176 HIS A O 1
ATOM 1421 N N . GLU A 1 177 ? 20.335 -4.586 -33.540 1.00 85.44 177 GLU A N 1
ATOM 1422 C CA . GLU A 1 177 ? 19.326 -4.497 -34.608 1.00 85.44 177 GLU A CA 1
ATOM 1423 C C . GLU A 1 177 ? 19.619 -5.465 -35.765 1.00 85.44 177 GLU A C 1
ATOM 1425 O O . GLU A 1 177 ? 18.698 -6.078 -36.299 1.00 85.44 177 GLU A O 1
ATOM 1430 N N . ASP A 1 178 ? 20.900 -5.698 -36.064 1.00 88.44 178 ASP A N 1
ATOM 1431 C CA . ASP A 1 178 ? 21.357 -6.633 -37.106 1.00 88.44 178 ASP A CA 1
ATOM 1432 C C . ASP A 1 178 ? 20.945 -8.092 -36.859 1.00 88.44 178 ASP A C 1
ATOM 1434 O O . ASP A 1 178 ? 20.869 -8.886 -37.794 1.00 88.44 178 ASP A O 1
ATOM 1438 N N . TYR A 1 179 ? 20.684 -8.464 -35.603 1.00 89.00 179 TYR A N 1
ATOM 1439 C CA . TYR A 1 179 ? 20.279 -9.824 -35.234 1.00 89.00 179 TYR A CA 1
ATOM 1440 C C . TYR A 1 179 ? 18.761 -9.976 -35.137 1.00 89.00 179 TYR A C 1
ATOM 1442 O O . TYR A 1 179 ? 18.266 -11.048 -34.773 1.00 89.00 179 TYR A O 1
ATOM 1450 N N . TRP A 1 180 ? 17.997 -8.911 -35.387 1.00 86.94 180 TRP A N 1
ATOM 1451 C CA . TRP A 1 180 ? 16.548 -8.985 -35.278 1.00 86.94 180 TRP A CA 1
ATOM 1452 C C . TRP A 1 180 ? 15.980 -9.839 -36.413 1.00 86.94 180 TRP A C 1
ATOM 1454 O O . TRP A 1 180 ? 16.348 -9.661 -37.573 1.00 86.94 180 TRP A O 1
ATOM 1464 N N . PRO A 1 181 ? 15.054 -10.767 -36.114 1.00 82.69 181 PRO A N 1
ATOM 1465 C CA . PRO A 1 181 ? 14.405 -11.532 -37.163 1.00 82.69 181 PRO A CA 1
ATOM 1466 C C . PRO A 1 181 ? 13.618 -10.584 -38.069 1.00 82.69 181 PRO A C 1
ATOM 1468 O O . PRO A 1 181 ? 12.966 -9.651 -37.588 1.00 82.69 181 PRO A O 1
ATOM 1471 N N . ASN A 1 182 ? 13.623 -10.868 -39.373 1.00 79.75 182 ASN A N 1
ATOM 1472 C CA . ASN A 1 182 ? 12.781 -10.157 -40.328 1.00 79.75 182 ASN A CA 1
ATOM 1473 C C . ASN A 1 182 ? 11.343 -10.115 -39.811 1.00 79.75 182 ASN A C 1
ATOM 1475 O O . ASN A 1 182 ? 10.758 -11.142 -39.442 1.00 79.75 182 ASN A O 1
ATOM 1479 N N . ALA A 1 183 ? 10.788 -8.908 -39.742 1.00 71.00 183 ALA A N 1
ATOM 1480 C CA . ALA A 1 183 ? 9.489 -8.701 -39.140 1.00 71.00 183 ALA A CA 1
ATOM 1481 C C . ALA A 1 183 ? 8.436 -9.484 -39.942 1.00 71.00 183 ALA A C 1
ATOM 1483 O O . ALA A 1 183 ? 8.151 -9.160 -41.092 1.00 71.00 183 ALA A O 1
ATOM 1484 N N . ARG A 1 184 ? 7.833 -10.514 -39.332 1.00 67.75 184 ARG A N 1
ATOM 1485 C CA . ARG A 1 184 ? 6.676 -11.239 -39.888 1.00 67.75 184 ARG A CA 1
ATOM 1486 C C . ARG A 1 184 ? 5.416 -10.385 -39.753 1.00 67.75 184 ARG A C 1
ATOM 1488 O O . ARG A 1 184 ? 4.471 -10.757 -39.063 1.00 67.75 184 ARG A O 1
ATOM 1495 N N . VAL A 1 185 ? 5.430 -9.193 -40.340 1.00 66.56 185 VAL A N 1
ATOM 1496 C CA . VAL A 1 185 ? 4.243 -8.347 -40.450 1.00 66.56 185 VAL A CA 1
ATOM 1497 C C . VAL A 1 185 ? 3.685 -8.594 -41.847 1.00 66.56 185 VAL A C 1
ATOM 1499 O O . VAL A 1 185 ? 4.351 -8.241 -42.815 1.00 66.56 185 VAL A O 1
ATOM 1502 N N . PRO A 1 186 ? 2.495 -9.201 -41.991 1.00 64.81 186 PRO A N 1
ATOM 1503 C CA . PRO A 1 186 ? 1.929 -9.501 -43.308 1.00 64.81 186 PRO A CA 1
ATOM 1504 C C . PRO A 1 186 ? 1.582 -8.240 -44.120 1.00 64.81 186 PRO A C 1
ATOM 1506 O O . PRO A 1 186 ? 1.225 -8.339 -45.290 1.00 64.81 186 PRO A O 1
ATOM 1509 N N . HIS A 1 187 ? 1.677 -7.050 -43.514 1.00 64.81 187 HIS A N 1
ATOM 1510 C CA . HIS A 1 187 ? 1.282 -5.782 -44.113 1.00 64.81 187 HIS A CA 1
ATOM 1511 C C . HIS A 1 187 ? 2.318 -4.688 -43.849 1.00 64.81 187 HIS A C 1
ATOM 1513 O O . HIS A 1 187 ? 2.800 -4.518 -42.726 1.00 64.81 187 HIS A O 1
ATOM 1519 N N . THR A 1 188 ? 2.593 -3.889 -44.878 1.00 75.12 188 THR A N 1
ATOM 1520 C CA . THR A 1 188 ? 3.345 -2.639 -44.760 1.00 75.12 188 THR A CA 1
ATOM 1521 C C . THR A 1 188 ? 2.575 -1.666 -43.869 1.00 75.12 188 THR A C 1
ATOM 1523 O O . THR A 1 188 ? 1.433 -1.311 -44.163 1.00 75.12 188 THR A O 1
ATOM 1526 N N . LEU A 1 189 ? 3.190 -1.212 -42.774 1.00 71.19 189 LEU A N 1
ATOM 1527 C CA . LEU A 1 189 ? 2.615 -0.167 -41.925 1.00 71.19 189 LEU A CA 1
ATOM 1528 C C . LEU A 1 189 ? 2.689 1.178 -42.657 1.00 71.19 189 LEU A C 1
ATOM 1530 O O . LEU A 1 189 ? 3.718 1.851 -42.633 1.00 71.19 189 LEU A O 1
ATOM 1534 N N . LEU A 1 190 ? 1.597 1.569 -43.310 1.00 77.38 190 LEU A N 1
ATOM 1535 C CA . LEU A 1 190 ? 1.482 2.867 -43.967 1.00 77.38 190 LEU A CA 1
ATOM 1536 C C . LEU A 1 190 ? 0.901 3.907 -42.993 1.00 77.38 190 LEU A C 1
ATOM 1538 O O . LEU A 1 190 ? -0.132 3.650 -42.369 1.00 77.38 190 LEU A O 1
ATOM 1542 N N . PRO A 1 191 ? 1.534 5.083 -42.831 1.00 73.25 191 PRO A N 1
ATOM 1543 C CA . PRO A 1 191 ? 0.945 6.165 -42.055 1.00 73.25 191 PRO A CA 1
ATOM 1544 C C . PRO A 1 191 ? -0.307 6.694 -42.765 1.00 73.25 191 PRO A C 1
ATOM 1546 O O . PRO A 1 191 ? -0.274 6.963 -43.962 1.00 73.25 191 PRO A O 1
ATOM 1549 N N . ASP A 1 192 ? -1.395 6.884 -42.016 1.00 79.38 192 ASP A N 1
ATOM 1550 C CA . ASP A 1 192 ? -2.647 7.460 -42.520 1.00 79.38 192 ASP A CA 1
ATOM 1551 C C . ASP A 1 192 ? -2.410 8.889 -43.065 1.00 79.38 192 ASP A C 1
ATOM 1553 O O . ASP A 1 192 ? -2.102 9.800 -42.279 1.00 79.38 192 ASP A O 1
ATOM 1557 N N . PRO A 1 193 ? -2.561 9.123 -44.386 1.00 80.25 193 PRO A N 1
ATOM 1558 C CA . PRO A 1 193 ? -2.307 10.426 -44.996 1.00 80.25 193 PRO A CA 1
ATOM 1559 C C . PRO A 1 193 ? -3.219 11.530 -44.453 1.00 80.25 193 PRO A C 1
ATOM 1561 O O . PRO A 1 193 ? -2.790 12.683 -44.365 1.00 80.25 193 PRO A O 1
ATOM 1564 N N . SER A 1 194 ? -4.443 11.191 -44.032 1.00 79.19 194 SER A N 1
ATOM 1565 C CA . SER A 1 194 ? -5.413 12.153 -43.490 1.00 79.19 194 SER A CA 1
ATOM 1566 C C . SER A 1 194 ? -4.980 12.724 -42.135 1.00 79.19 194 SER A C 1
ATOM 1568 O O . SER A 1 194 ? -5.359 13.834 -41.759 1.00 79.19 194 SER A O 1
ATOM 1570 N N . ARG A 1 195 ? -4.121 11.995 -41.411 1.00 74.88 195 ARG A N 1
ATOM 1571 C CA . ARG A 1 195 ? -3.572 12.391 -40.105 1.00 74.88 195 ARG A CA 1
ATOM 1572 C C . ARG A 1 195 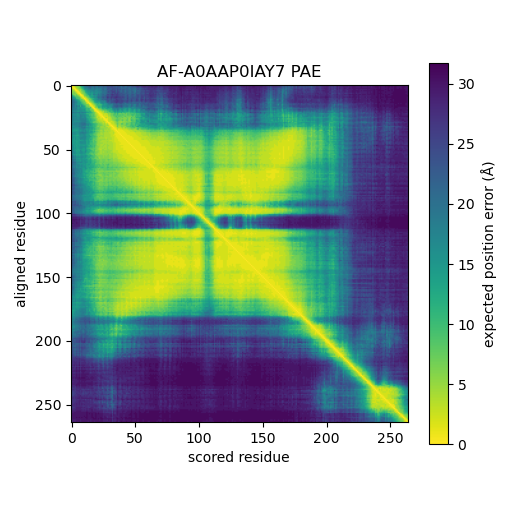? -2.242 13.128 -40.220 1.00 74.88 195 ARG A C 1
ATOM 1574 O O . ARG A 1 195 ? -1.638 13.482 -39.201 1.00 74.88 195 ARG A O 1
ATOM 1581 N N . LYS A 1 196 ? -1.768 13.383 -41.443 1.00 75.62 196 LYS A N 1
ATOM 1582 C CA . LYS A 1 196 ? -0.551 14.156 -41.680 1.00 75.62 196 LYS A CA 1
ATOM 1583 C C . LYS A 1 196 ? -0.763 15.587 -41.196 1.00 75.62 196 LYS A C 1
ATOM 1585 O O . LYS A 1 196 ? -1.609 16.330 -41.687 1.00 75.62 196 LYS A O 1
ATOM 1590 N N . ARG A 1 197 ? 0.028 16.000 -40.207 1.00 67.19 197 ARG A N 1
ATOM 1591 C CA . ARG A 1 197 ? -0.080 17.341 -39.633 1.00 67.19 197 ARG A CA 1
ATOM 1592 C C . ARG A 1 197 ? 0.348 18.385 -40.668 1.00 67.19 197 ARG A C 1
ATOM 1594 O O . ARG A 1 197 ? 1.522 18.482 -41.004 1.00 67.19 197 ARG A O 1
ATOM 1601 N N . VAL A 1 198 ? -0.610 19.183 -41.135 1.00 68.81 198 VAL A N 1
ATOM 1602 C CA . VAL A 1 198 ? -0.398 20.223 -42.162 1.00 68.81 198 VAL A CA 1
ATOM 1603 C C . VAL A 1 198 ? 0.324 21.459 -41.596 1.00 68.81 198 VAL A C 1
ATOM 1605 O O . VAL A 1 198 ? 1.020 22.175 -42.310 1.00 68.81 198 VAL A O 1
ATOM 1608 N N . LYS A 1 199 ? 0.202 21.715 -40.285 1.00 69.62 199 LYS A N 1
ATOM 1609 C CA . LYS A 1 199 ? 0.820 22.879 -39.627 1.00 69.62 199 LYS A CA 1
ATOM 1610 C C . LYS A 1 199 ? 2.331 22.689 -39.444 1.00 69.62 199 LYS A C 1
ATOM 1612 O O . LYS A 1 199 ? 2.766 21.747 -38.782 1.00 69.62 199 LYS A O 1
ATOM 1617 N N . ARG A 1 200 ? 3.116 23.642 -39.956 1.00 59.09 200 ARG A N 1
ATOM 1618 C CA . ARG A 1 200 ? 4.575 23.723 -39.771 1.00 59.09 200 ARG A CA 1
ATOM 1619 C C . ARG A 1 200 ? 4.906 24.066 -38.307 1.00 59.09 200 ARG A C 1
ATOM 1621 O O . ARG A 1 200 ? 4.326 24.998 -37.757 1.00 59.09 200 ARG A O 1
ATOM 1628 N N . GLY A 1 201 ? 5.839 23.338 -37.687 1.00 63.34 201 GLY A N 1
ATOM 1629 C CA . GLY A 1 201 ? 6.353 23.624 -36.336 1.00 63.34 201 GLY A CA 1
ATOM 1630 C C . GLY A 1 201 ? 6.093 22.537 -35.282 1.00 63.34 201 GLY A C 1
ATOM 1631 O O . GLY A 1 201 ? 5.265 21.636 -35.458 1.00 63.34 201 GLY A O 1
ATOM 1632 N N . ARG A 1 202 ? 6.823 22.618 -34.159 1.00 57.59 202 ARG A N 1
ATOM 1633 C CA . ARG A 1 202 ? 6.803 21.612 -33.082 1.00 57.59 202 ARG A CA 1
ATOM 1634 C 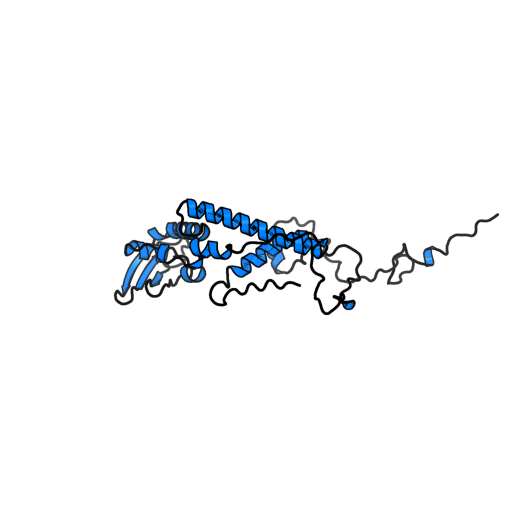C . ARG A 1 202 ? 5.378 21.408 -32.534 1.00 57.59 202 ARG A C 1
ATOM 1636 O O . ARG A 1 202 ? 4.652 22.385 -32.340 1.00 57.59 202 ARG A O 1
ATOM 1643 N N . PRO A 1 203 ? 4.938 20.159 -32.295 1.00 63.56 203 PRO A N 1
ATOM 1644 C CA . PRO A 1 203 ? 3.705 19.881 -31.565 1.00 63.56 203 PRO A CA 1
ATOM 1645 C C . PRO A 1 203 ? 3.642 20.646 -30.248 1.00 63.56 203 PRO A C 1
ATOM 1647 O O . PRO A 1 203 ? 4.632 20.711 -29.519 1.00 63.56 203 PRO A O 1
ATOM 1650 N N . GLN A 1 204 ? 2.479 21.222 -29.946 1.00 59.53 204 GLN A N 1
ATOM 1651 C CA . GLN A 1 204 ? 2.265 21.872 -28.662 1.00 59.53 204 GLN A CA 1
ATOM 1652 C C . GLN A 1 204 ? 2.411 20.817 -27.557 1.00 59.53 204 GLN A C 1
ATOM 1654 O O . GLN A 1 204 ? 1.644 19.863 -27.482 1.00 59.53 204 GLN A O 1
ATOM 1659 N N . THR A 1 205 ? 3.430 20.977 -26.715 1.00 55.38 205 THR A N 1
ATOM 1660 C CA . THR A 1 205 ? 3.732 20.074 -25.592 1.00 55.38 205 THR A CA 1
ATOM 1661 C C . THR A 1 205 ? 2.813 20.283 -24.404 1.00 55.38 205 THR A C 1
ATOM 1663 O O . THR A 1 205 ? 2.539 19.352 -23.646 1.00 55.38 205 THR A O 1
ATOM 1666 N N . ARG A 1 206 ? 2.381 21.530 -24.202 1.00 56.53 206 ARG A N 1
ATOM 1667 C CA . ARG A 1 206 ? 1.548 21.918 -23.070 1.00 56.53 206 ARG A CA 1
ATOM 1668 C C . ARG A 1 206 ? 0.107 21.547 -23.378 1.00 56.53 206 ARG A C 1
ATOM 1670 O O . ARG A 1 206 ? -0.469 22.054 -24.339 1.00 56.53 206 ARG A O 1
ATOM 1677 N N . ARG A 1 207 ? -0.457 20.685 -22.529 1.00 61.94 207 ARG A N 1
ATOM 1678 C CA . ARG A 1 207 ? -1.894 20.407 -22.469 1.00 61.94 207 ARG A CA 1
ATOM 1679 C C . ARG A 1 207 ? -2.668 21.734 -22.482 1.00 61.94 207 ARG A C 1
ATOM 1681 O O . ARG A 1 207 ? -2.284 22.672 -21.780 1.00 61.94 207 ARG A O 1
ATOM 1688 N N . LEU A 1 208 ? -3.726 21.799 -23.289 1.00 61.44 208 LEU A N 1
ATOM 1689 C CA . LEU A 1 208 ? -4.675 22.911 -23.270 1.00 61.44 208 LEU A CA 1
ATOM 1690 C C . LEU A 1 208 ? -5.296 22.982 -21.874 1.00 61.44 208 LEU A C 1
ATOM 1692 O O . LEU A 1 208 ? -5.789 21.973 -21.368 1.00 61.44 208 LEU A O 1
ATOM 1696 N N . ARG A 1 209 ? -5.196 24.148 -21.233 1.00 53.19 209 ARG A N 1
ATOM 1697 C CA . ARG A 1 209 ? -5.783 24.355 -19.908 1.00 53.19 209 ARG A CA 1
ATOM 1698 C C . ARG A 1 209 ? -7.299 24.310 -20.043 1.00 53.19 209 ARG A C 1
ATOM 1700 O O . ARG A 1 209 ? -7.843 24.940 -20.943 1.00 53.19 209 ARG A O 1
ATOM 1707 N N . THR A 1 210 ? -7.948 23.558 -19.170 1.00 59.84 210 THR A N 1
ATOM 1708 C CA . THR A 1 210 ? -9.413 23.438 -19.120 1.00 59.84 210 THR A CA 1
ATOM 1709 C C . THR A 1 210 ? -9.947 24.190 -17.894 1.00 59.84 210 THR A C 1
ATOM 1711 O O . THR A 1 210 ? -9.169 24.553 -17.015 1.00 59.84 210 THR A O 1
ATOM 1714 N N . GLU A 1 211 ? -11.261 24.401 -17.792 1.00 52.28 211 GLU A N 1
ATOM 1715 C CA . GLU A 1 211 ? -11.956 25.044 -16.651 1.00 52.28 211 GLU A CA 1
ATOM 1716 C C . GLU A 1 211 ? -11.491 24.542 -15.261 1.00 52.28 211 GLU A C 1
ATOM 1718 O O . GLU A 1 211 ? -11.353 25.308 -14.309 1.00 52.28 211 GLU A O 1
ATOM 1723 N N . MET A 1 212 ? -11.150 23.255 -15.144 1.00 47.47 212 MET A N 1
ATOM 1724 C CA . MET A 1 212 ? -10.624 22.638 -13.914 1.00 47.47 212 MET A CA 1
ATOM 1725 C C . MET A 1 212 ? -9.231 23.154 -13.497 1.00 47.47 212 MET A C 1
ATOM 1727 O O . MET A 1 212 ? -8.895 23.127 -12.315 1.00 47.47 212 MET A O 1
ATOM 1731 N N . ASP A 1 213 ? -8.427 23.654 -14.441 1.00 58.97 213 ASP A N 1
ATOM 1732 C CA . ASP A 1 213 ? -7.070 24.167 -14.203 1.00 58.97 213 ASP A CA 1
ATOM 1733 C C . ASP A 1 213 ? -7.074 25.636 -13.715 1.00 58.97 213 ASP A C 1
ATOM 1735 O O . ASP A 1 213 ? -6.052 26.136 -13.234 1.00 58.97 213 ASP A O 1
ATOM 1739 N N . TRP A 1 214 ? -8.213 26.340 -13.818 1.00 54.56 214 TRP A N 1
ATOM 1740 C CA . TRP A 1 214 ? -8.358 27.743 -13.403 1.00 54.56 214 TRP A CA 1
ATOM 1741 C C . TRP A 1 214 ? -8.468 27.922 -11.885 1.00 54.56 214 TRP A C 1
ATOM 1743 O O . TRP A 1 214 ? -7.932 28.889 -11.339 1.00 54.56 214 TRP A O 1
ATOM 1753 N N . ARG A 1 215 ? -9.093 26.975 -11.170 1.00 52.03 215 ARG A N 1
ATOM 1754 C CA . ARG A 1 215 ? -9.323 27.091 -9.714 1.00 52.03 215 ARG A CA 1
ATOM 1755 C C . ARG A 1 215 ? -8.050 26.969 -8.866 1.00 52.03 215 ARG A C 1
ATOM 1757 O O . ARG A 1 215 ? -8.057 27.370 -7.709 1.00 52.03 215 ARG A O 1
ATOM 1764 N N . GLY A 1 216 ? -6.956 26.448 -9.425 1.00 48.06 216 GLY A N 1
ATOM 1765 C CA . GLY A 1 216 ? -5.699 26.223 -8.702 1.00 48.06 216 GLY A CA 1
ATOM 1766 C C . GLY A 1 216 ? -4.713 27.397 -8.696 1.00 48.06 216 GLY A C 1
ATOM 1767 O O . GLY A 1 216 ? -3.684 27.298 -8.036 1.00 48.06 216 GLY A O 1
ATOM 1768 N N . ASN A 1 217 ? -4.974 28.488 -9.429 1.00 47.16 217 ASN A N 1
ATOM 1769 C CA . ASN A 1 217 ? -3.928 29.469 -9.755 1.00 47.16 217 ASN A CA 1
ATOM 1770 C C . ASN A 1 217 ? -4.286 30.936 -9.436 1.00 47.16 217 ASN A C 1
ATOM 1772 O O . ASN A 1 217 ? -3.856 31.840 -10.147 1.00 47.16 217 ASN A O 1
ATOM 1776 N N . GLN A 1 218 ? -5.026 31.194 -8.348 1.00 50.78 218 GLN A N 1
ATOM 1777 C CA . GLN A 1 218 ? -5.346 32.558 -7.874 1.00 50.78 218 GLN A CA 1
ATOM 1778 C C . GLN A 1 218 ? -4.140 33.357 -7.322 1.00 50.78 218 GLN A C 1
ATOM 1780 O O . GLN A 1 218 ? -4.312 34.477 -6.852 1.00 50.78 218 GLN A O 1
ATOM 1785 N N . LYS A 1 219 ? -2.907 32.835 -7.393 1.00 47.62 219 LYS A N 1
ATOM 1786 C CA . LYS A 1 219 ? -1.687 33.529 -6.938 1.00 47.62 219 LYS A CA 1
ATOM 1787 C C . LYS A 1 219 ? -0.789 33.995 -8.093 1.00 47.62 219 LYS A C 1
ATOM 1789 O O . LYS A 1 219 ? 0.409 33.729 -8.071 1.00 47.62 219 LYS A O 1
ATOM 1794 N N . GLN A 1 220 ? -1.325 34.677 -9.108 1.00 48.41 220 GLN A N 1
ATOM 1795 C CA . GLN A 1 220 ? -0.480 35.429 -10.051 1.00 48.41 220 GLN A CA 1
ATOM 1796 C C . GLN A 1 220 ? -0.995 36.861 -10.274 1.00 48.41 220 GLN A C 1
ATOM 1798 O O . GLN A 1 220 ? -2.207 37.053 -10.385 1.00 48.41 220 GLN A O 1
ATOM 1803 N N . PRO A 1 221 ? -0.093 37.863 -10.315 1.00 42.88 221 PRO A N 1
ATOM 1804 C CA . PRO A 1 221 ? -0.461 39.272 -10.373 1.00 42.88 221 PRO A CA 1
ATOM 1805 C C . PRO A 1 221 ? -1.138 39.669 -11.692 1.00 42.88 221 PRO A C 1
ATOM 1807 O O . PRO A 1 221 ? -0.897 39.112 -12.763 1.00 42.88 221 PRO A O 1
ATOM 1810 N N . ARG A 1 222 ? -1.998 40.684 -11.574 1.00 44.97 222 ARG A N 1
ATOM 1811 C CA . ARG A 1 222 ? -3.032 41.132 -12.522 1.00 44.97 222 ARG A CA 1
ATOM 1812 C C . ARG A 1 222 ? -2.514 41.697 -13.863 1.00 44.97 222 ARG A C 1
ATOM 1814 O O . ARG A 1 222 ? -3.316 42.022 -14.726 1.00 44.97 222 ARG A O 1
ATOM 1821 N N . HIS A 1 223 ? -1.199 41.776 -14.080 1.00 46.12 223 HIS A N 1
ATOM 1822 C CA . HIS A 1 223 ? -0.607 42.414 -15.268 1.00 46.12 223 HIS A CA 1
ATOM 1823 C C . HIS A 1 223 ? -0.584 41.522 -16.531 1.00 46.12 223 HIS A C 1
ATOM 1825 O O . HIS A 1 223 ? -0.320 42.004 -17.623 1.00 46.12 223 HIS A O 1
ATOM 1831 N N . MET A 1 224 ? -0.890 40.222 -16.424 1.00 39.69 224 MET A N 1
ATOM 1832 C CA . MET A 1 224 ? -0.823 39.274 -17.558 1.00 39.69 224 MET A CA 1
ATOM 1833 C C . MET A 1 224 ? -2.201 38.875 -18.128 1.00 39.69 224 MET A C 1
ATOM 1835 O O . MET A 1 224 ? -2.340 37.822 -18.758 1.00 39.69 224 MET A O 1
ATOM 1839 N N . GLN A 1 225 ? -3.244 39.662 -17.839 1.00 42.47 225 GLN A N 1
ATOM 1840 C CA . GLN A 1 225 ? -4.630 39.361 -18.229 1.00 42.47 225 GLN A CA 1
ATOM 1841 C C . GLN A 1 225 ? -5.028 39.947 -19.594 1.00 42.47 225 GLN A C 1
ATOM 1843 O O . GLN A 1 225 ? -5.875 39.357 -20.253 1.00 42.47 225 GLN A O 1
ATOM 1848 N N . GLN A 1 226 ? -4.382 41.018 -20.071 1.00 35.62 226 GLN A N 1
ATOM 1849 C CA . GLN A 1 226 ? -4.796 41.701 -21.311 1.00 35.62 226 GLN A CA 1
ATOM 1850 C C . GLN A 1 226 ? -4.321 41.034 -22.617 1.00 35.62 226 GLN A C 1
ATOM 1852 O O . GLN A 1 226 ? -4.819 41.362 -23.684 1.00 35.62 226 GLN A O 1
ATOM 1857 N N . GLU A 1 227 ? -3.416 40.051 -22.575 1.00 40.19 227 GLU A N 1
ATOM 1858 C CA . GLU A 1 227 ? -2.867 39.440 -23.803 1.00 40.19 227 GLU A CA 1
ATOM 1859 C C . GLU A 1 227 ? -3.636 38.204 -24.315 1.00 40.19 227 GLU A C 1
ATOM 1861 O O . GLU A 1 227 ? -3.235 37.580 -25.300 1.00 40.19 227 GLU A O 1
ATOM 1866 N N . LYS A 1 228 ? -4.722 37.794 -23.644 1.00 39.03 228 LYS A N 1
ATOM 1867 C CA . LYS A 1 228 ? -5.346 36.471 -23.861 1.00 39.03 228 LYS A CA 1
ATOM 1868 C C . LYS A 1 228 ? -6.623 36.454 -24.697 1.00 39.03 228 LYS A C 1
ATOM 1870 O O . LYS A 1 228 ? -7.139 35.368 -24.939 1.00 39.03 228 LYS A O 1
ATOM 1875 N N . GLU A 1 229 ? -7.098 37.593 -25.184 1.00 35.53 229 GLU A N 1
ATOM 1876 C CA . GLU A 1 229 ? -8.423 37.678 -25.819 1.00 35.53 229 GLU A CA 1
ATOM 1877 C C . GLU A 1 229 ? -8.436 37.439 -27.349 1.00 35.53 229 GLU A C 1
ATOM 1879 O O . GLU A 1 229 ? -9.497 37.427 -27.952 1.00 35.53 229 GLU A O 1
ATOM 1884 N N . TRP A 1 230 ? -7.296 37.177 -28.013 1.00 33.62 230 TRP A N 1
ATOM 1885 C CA . TRP A 1 230 ? -7.222 37.268 -29.491 1.00 33.62 230 TRP A CA 1
ATOM 1886 C C . TRP A 1 230 ? -6.699 36.053 -30.288 1.00 33.62 230 TRP A C 1
ATOM 1888 O O . TRP A 1 230 ? -6.138 36.230 -31.370 1.00 33.62 230 TRP A O 1
ATOM 1898 N N . ARG A 1 231 ? -6.863 34.793 -29.853 1.00 40.81 231 ARG A N 1
ATOM 1899 C CA . ARG A 1 231 ? -6.458 33.639 -30.706 1.00 40.81 231 ARG A CA 1
ATOM 1900 C C . ARG A 1 231 ? -7.473 32.509 -30.825 1.00 40.81 231 ARG A C 1
ATOM 1902 O O . ARG A 1 231 ? -7.107 31.339 -30.748 1.00 40.81 231 ARG A O 1
ATOM 1909 N N . GLU A 1 232 ? -8.711 32.849 -31.148 1.00 39.19 232 GLU A N 1
ATOM 1910 C CA . GLU A 1 232 ? -9.665 31.891 -31.710 1.00 39.19 232 GLU A CA 1
ATOM 1911 C C . GLU A 1 232 ? -9.983 32.261 -33.160 1.00 39.19 232 GLU A C 1
ATOM 1913 O O . GLU A 1 232 ? -10.982 32.893 -33.464 1.00 39.19 232 GLU A O 1
ATOM 1918 N N . ASN A 1 233 ? -9.070 31.909 -34.069 1.00 40.12 233 ASN A N 1
ATOM 1919 C CA . ASN A 1 233 ? -9.404 31.572 -35.454 1.00 40.12 233 ASN A CA 1
ATOM 1920 C C . ASN A 1 233 ? -8.193 30.905 -36.131 1.00 40.12 233 ASN A C 1
ATOM 1922 O O . ASN A 1 233 ? -7.061 31.371 -35.956 1.00 40.12 233 ASN A O 1
ATOM 1926 N N . PRO A 1 234 ? -8.367 29.809 -36.893 1.00 46.16 234 PRO A N 1
ATOM 1927 C CA . PRO A 1 234 ? -7.288 29.220 -37.670 1.00 46.16 234 PRO A CA 1
ATOM 1928 C C . PRO A 1 234 ? -7.001 30.139 -38.862 1.00 46.16 234 PRO A C 1
ATOM 1930 O O . PRO A 1 234 ? -7.550 29.959 -39.941 1.00 46.16 234 PRO A O 1
ATOM 1933 N N . THR A 1 235 ? -6.152 31.147 -38.665 1.00 52.62 235 THR A N 1
ATOM 1934 C CA . THR A 1 235 ? -5.736 32.041 -39.744 1.00 52.62 235 THR A CA 1
ATOM 1935 C C . THR A 1 235 ? -4.975 31.238 -40.792 1.00 52.62 235 THR A C 1
ATOM 1937 O O . THR A 1 235 ? -3.846 30.784 -40.580 1.00 52.62 235 THR A O 1
ATOM 1940 N N . THR A 1 236 ? -5.614 31.051 -41.945 1.00 56.03 236 THR A N 1
ATOM 1941 C CA . THR A 1 236 ? -4.917 30.853 -43.210 1.00 56.03 236 THR A CA 1
ATOM 1942 C C . THR A 1 236 ? -3.818 31.912 -43.302 1.00 56.03 236 THR A C 1
ATOM 1944 O O . THR A 1 236 ? -4.024 33.071 -42.939 1.00 56.03 236 THR A O 1
ATOM 1947 N N . LEU A 1 237 ? -2.600 31.514 -43.685 1.00 65.81 237 LEU A N 1
ATOM 1948 C CA . LEU A 1 237 ? -1.505 32.471 -43.843 1.00 65.81 237 LEU A CA 1
ATOM 1949 C C . LEU A 1 237 ? -1.892 33.464 -44.943 1.00 65.81 237 LEU A C 1
ATOM 1951 O O . LEU A 1 237 ? -1.836 33.111 -46.118 1.00 65.81 237 LEU A O 1
ATOM 1955 N N . ARG A 1 238 ? -2.294 34.677 -44.554 1.00 74.88 238 ARG A N 1
ATOM 1956 C CA . ARG A 1 238 ? -2.622 35.767 -45.471 1.00 74.88 238 ARG A CA 1
ATOM 1957 C C . ARG A 1 238 ? -1.370 36.584 -45.755 1.00 74.88 238 ARG A C 1
ATOM 1959 O O . ARG A 1 238 ? -0.733 37.115 -44.844 1.00 74.88 238 ARG A O 1
ATOM 1966 N N . CYS A 1 239 ? -0.991 36.678 -47.020 1.00 79.94 239 CYS A N 1
ATOM 1967 C CA . CYS A 1 239 ? 0.189 37.414 -47.443 1.00 79.94 239 CYS A CA 1
ATOM 1968 C C . CYS A 1 239 ? 0.002 38.916 -47.192 1.00 79.94 239 CYS A C 1
ATOM 1970 O O . CYS A 1 239 ? -0.919 39.522 -47.727 1.00 79.94 239 CYS A O 1
ATOM 1972 N N . SER A 1 240 ? 0.898 39.556 -46.437 1.00 76.88 240 SER A N 1
ATOM 1973 C CA . SER A 1 240 ? 0.796 40.996 -46.148 1.00 76.88 240 SER A CA 1
ATOM 1974 C C . SER A 1 240 ? 1.004 41.897 -47.374 1.00 76.88 240 SER A C 1
ATOM 1976 O O . SER A 1 240 ? 0.566 43.042 -47.342 1.00 76.88 240 SER A O 1
ATOM 1978 N N . LYS A 1 241 ? 1.620 41.396 -48.461 1.00 77.50 241 LYS A N 1
ATOM 1979 C CA . LYS A 1 241 ? 1.834 42.157 -49.710 1.00 77.50 241 LYS A CA 1
ATOM 1980 C C . LYS A 1 241 ? 0.640 42.072 -50.668 1.00 77.50 241 LYS A C 1
ATOM 1982 O O . LYS A 1 241 ? 0.175 43.095 -51.145 1.00 77.50 241 LYS A O 1
ATOM 1987 N N . CYS A 1 242 ? 0.129 40.870 -50.956 1.00 82.38 242 CYS A N 1
ATOM 1988 C CA . CYS A 1 242 ? -0.970 40.681 -51.922 1.00 82.38 242 CYS A CA 1
ATOM 1989 C C . CYS A 1 242 ? -2.339 40.413 -51.275 1.00 82.38 242 CYS A C 1
ATOM 1991 O O . CYS A 1 242 ? -3.332 40.280 -51.984 1.00 82.38 242 CYS A O 1
ATOM 1993 N N . LYS A 1 243 ? -2.396 40.321 -49.941 1.00 79.69 243 LYS A N 1
ATOM 1994 C CA . LYS A 1 243 ? -3.599 40.059 -49.135 1.00 79.69 243 LYS A CA 1
ATOM 1995 C C . LYS A 1 243 ? -4.357 38.777 -49.510 1.00 79.69 243 LYS A C 1
ATOM 1997 O O . LYS A 1 243 ? -5.529 38.665 -49.160 1.00 79.69 243 LYS A O 1
ATOM 2002 N N . GLN A 1 244 ? -3.707 37.812 -50.162 1.00 75.25 244 GLN A N 1
ATOM 2003 C CA . GLN A 1 244 ? -4.281 36.495 -50.457 1.00 75.25 244 GLN A CA 1
ATOM 2004 C C . GLN A 1 244 ? -3.822 35.426 -49.465 1.00 75.25 244 GLN A C 1
ATOM 2006 O O . GLN A 1 244 ? -2.719 35.504 -48.922 1.00 75.25 244 GLN A O 1
ATOM 2011 N N . ASP A 1 245 ? -4.688 34.445 -49.236 1.00 78.00 245 ASP A N 1
ATOM 2012 C CA . ASP A 1 245 ? -4.473 33.334 -48.313 1.00 78.00 245 ASP A CA 1
ATOM 2013 C C . ASP A 1 245 ? -3.615 32.211 -48.926 1.00 78.00 245 ASP A C 1
ATOM 2015 O O . ASP A 1 245 ? -3.524 32.056 -50.141 1.00 78.00 245 ASP A O 1
ATOM 2019 N N . GLY A 1 246 ? -2.953 31.424 -48.074 1.00 78.25 246 GLY A N 1
ATOM 2020 C CA . GLY A 1 246 ? -2.176 30.236 -48.458 1.00 78.25 246 GLY A CA 1
ATOM 2021 C C . GLY A 1 246 ? -0.657 30.433 -48.545 1.00 78.25 246 GLY A C 1
ATOM 2022 O O . GLY A 1 246 ? 0.072 29.447 -48.638 1.00 78.25 246 GLY A O 1
ATOM 2023 N N . HIS A 1 247 ? -0.146 31.665 -48.455 1.00 80.50 247 HIS A N 1
ATOM 2024 C CA . HIS A 1 247 ? 1.294 31.956 -48.484 1.00 80.50 247 HIS A CA 1
ATOM 2025 C C . HIS A 1 247 ? 1.639 33.241 -47.711 1.00 80.50 247 HIS A C 1
ATOM 2027 O O . HIS A 1 247 ? 0.770 34.050 -47.398 1.00 80.50 247 HIS A O 1
ATOM 2033 N N . ASN A 1 248 ? 2.918 33.452 -47.380 1.00 75.19 248 ASN A N 1
ATOM 2034 C CA . ASN A 1 248 ? 3.368 34.667 -46.690 1.00 75.19 248 ASN A CA 1
ATOM 2035 C C . ASN A 1 248 ? 4.124 35.616 -47.638 1.00 75.19 248 ASN A C 1
ATOM 2037 O O . ASN A 1 248 ? 4.468 35.258 -48.761 1.00 75.19 248 ASN A O 1
ATOM 2041 N N . MET A 1 249 ? 4.431 36.830 -47.172 1.00 75.44 249 MET A N 1
ATOM 2042 C CA . MET A 1 249 ? 5.127 37.849 -47.974 1.00 75.44 249 MET A CA 1
ATOM 2043 C C . MET A 1 249 ? 6.482 37.391 -48.528 1.00 75.44 249 MET A C 1
ATOM 2045 O O . MET A 1 249 ? 6.891 37.843 -49.596 1.00 75.44 249 MET A O 1
ATOM 2049 N N . ARG A 1 250 ? 7.185 36.498 -47.820 1.00 72.25 250 ARG A N 1
ATOM 2050 C CA . ARG A 1 250 ? 8.520 36.034 -48.222 1.00 72.25 250 ARG A CA 1
ATOM 2051 C C . ARG A 1 250 ? 8.463 35.096 -49.425 1.00 72.25 250 ARG A C 1
ATOM 2053 O O . ARG A 1 250 ? 9.404 35.092 -50.206 1.00 72.25 250 ARG A O 1
ATOM 2060 N N . THR A 1 251 ? 7.368 34.356 -49.579 1.00 71.81 251 THR A N 1
ATOM 2061 C CA . THR A 1 251 ? 7.136 33.402 -50.675 1.00 71.81 251 THR A CA 1
ATOM 2062 C C . THR A 1 251 ? 6.107 33.918 -51.686 1.00 71.81 251 THR A C 1
ATOM 2064 O O . THR A 1 251 ? 5.513 33.132 -52.414 1.00 71.81 251 THR A O 1
ATOM 2067 N N . CYS A 1 252 ? 5.834 35.226 -51.695 1.00 78.12 252 CYS A N 1
ATOM 2068 C CA . CYS A 1 252 ? 4.858 35.842 -52.588 1.00 78.12 252 CYS A CA 1
ATOM 2069 C C . CYS A 1 252 ? 5.451 36.045 -53.985 1.00 78.12 252 CYS A C 1
ATOM 2071 O O . CYS A 1 252 ? 6.423 36.785 -54.139 1.00 78.12 252 CYS A O 1
ATOM 2073 N N . SER A 1 253 ? 4.830 35.457 -55.009 1.00 78.19 253 SER A N 1
ATOM 2074 C CA . SER A 1 253 ? 5.284 35.546 -56.405 1.00 78.19 253 SER A CA 1
ATOM 2075 C C . SER A 1 253 ? 5.337 36.990 -56.930 1.00 78.19 253 SER A C 1
ATOM 2077 O O . SER A 1 253 ? 6.223 37.336 -57.702 1.00 78.19 253 SER A O 1
ATOM 2079 N N . ARG A 1 254 ? 4.476 37.889 -56.419 1.00 73.00 254 ARG A N 1
ATOM 2080 C CA . ARG A 1 254 ? 4.494 39.336 -56.742 1.00 73.00 254 ARG A CA 1
ATOM 2081 C C . ARG A 1 254 ? 5.667 40.106 -56.118 1.00 73.00 254 ARG A C 1
ATOM 2083 O O . ARG A 1 254 ? 5.758 41.324 -56.239 1.00 73.00 254 ARG A O 1
ATOM 2090 N N . ARG A 1 255 ? 6.548 39.440 -55.372 1.00 65.50 255 ARG A N 1
ATOM 2091 C CA . ARG A 1 255 ? 7.789 40.041 -54.866 1.00 65.50 255 ARG A CA 1
ATOM 2092 C C . ARG A 1 255 ? 8.930 39.953 -55.883 1.00 65.50 255 ARG A C 1
ATOM 2094 O O . ARG A 1 255 ? 9.856 40.742 -55.784 1.00 65.50 255 ARG A O 1
ATOM 2101 N N . GLN A 1 256 ? 8.859 39.028 -56.839 1.00 59.62 256 GLN A N 1
ATOM 2102 C CA . GLN A 1 256 ? 9.933 38.769 -57.805 1.00 59.62 256 GLN A CA 1
ATOM 2103 C C . GLN A 1 256 ? 9.815 39.590 -59.104 1.00 59.62 256 GLN A C 1
ATOM 2105 O O . GLN A 1 256 ? 10.719 39.537 -59.922 1.00 59.62 256 GLN A O 1
ATOM 2110 N N . GLN A 1 257 ? 8.738 40.364 -59.288 1.00 59.72 257 GLN A N 1
ATOM 2111 C CA . GLN A 1 257 ? 8.460 41.114 -60.526 1.00 59.72 257 GLN A CA 1
ATOM 2112 C C . GLN A 1 257 ? 8.836 42.612 -60.470 1.00 59.72 257 GLN A C 1
ATOM 2114 O O . GLN A 1 257 ? 8.570 43.332 -61.419 1.00 59.72 257 GLN A O 1
ATOM 2119 N N . GLU A 1 258 ? 9.455 43.097 -59.387 1.00 54.72 258 GLU A N 1
ATOM 2120 C CA . GLU A 1 258 ? 9.806 44.524 -59.197 1.00 54.72 258 GLU A CA 1
ATOM 2121 C C . GLU A 1 258 ? 11.328 44.779 -59.179 1.00 54.72 258 GLU A C 1
ATOM 2123 O O . GLU A 1 258 ? 11.791 45.717 -58.536 1.00 54.72 258 GLU A O 1
ATOM 2128 N N . GLN A 1 259 ? 12.135 43.954 -59.855 1.00 51.41 259 GLN A N 1
ATOM 2129 C CA . GLN A 1 259 ? 13.517 44.349 -60.156 1.00 51.41 259 GLN A CA 1
ATOM 2130 C C . GLN A 1 259 ? 13.514 45.136 -61.476 1.00 51.41 259 GLN A C 1
ATOM 2132 O O . GLN A 1 259 ? 13.117 44.561 -62.491 1.00 51.41 259 GLN A O 1
ATOM 2137 N N . PRO A 1 260 ? 13.882 46.434 -61.491 1.00 50.03 260 PRO A N 1
ATOM 2138 C CA . PRO A 1 260 ? 13.987 47.173 -62.745 1.00 50.03 260 PRO A CA 1
ATOM 2139 C C . PRO A 1 260 ? 15.113 46.578 -63.609 1.00 50.03 260 PRO A C 1
ATOM 2141 O O . PRO A 1 260 ? 16.073 46.031 -63.058 1.00 50.03 260 PRO A O 1
ATOM 2144 N N . PRO A 1 261 ? 15.014 46.651 -64.950 1.00 49.66 261 PRO A N 1
ATOM 2145 C CA . PRO A 1 261 ? 16.076 46.170 -65.821 1.00 49.66 261 PRO A CA 1
ATOM 2146 C C . PRO A 1 261 ? 17.322 47.034 -65.610 1.00 49.66 261 PRO A C 1
ATOM 2148 O O . PRO A 1 261 ? 17.240 48.262 -65.626 1.00 49.66 261 PRO A O 1
ATOM 2151 N N . ASN A 1 262 ? 18.468 46.387 -65.394 1.00 49.34 262 ASN A N 1
ATOM 2152 C CA . ASN A 1 262 ? 19.760 47.066 -65.347 1.00 49.34 262 ASN A CA 1
ATOM 2153 C C . ASN A 1 262 ? 19.993 47.759 -66.700 1.00 49.34 262 ASN A C 1
ATOM 2155 O O . ASN A 1 262 ? 20.065 47.090 -67.730 1.00 49.34 262 ASN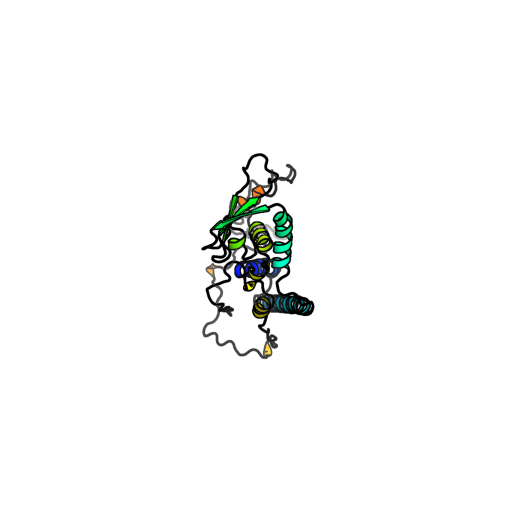 A O 1
ATOM 2159 N N . GLY A 1 263 ? 20.030 49.094 -66.683 1.00 43.69 263 GLY A N 1
ATOM 2160 C CA . GLY A 1 263 ? 20.427 49.927 -67.820 1.00 43.69 263 GLY A CA 1
ATOM 2161 C C . GLY A 1 263 ? 21.944 49.887 -68.060 1.00 43.69 263 GLY A C 1
ATOM 2162 O O . GLY A 1 263 ? 22.660 49.396 -67.188 1.00 43.69 263 GLY A O 1
ATOM 2163 N N . PRO A 1 264 ? 22.386 50.363 -69.239 1.00 49.22 264 PRO A N 1
ATOM 2164 C CA . PRO A 1 264 ? 23.592 49.927 -69.954 1.00 49.22 264 PRO A CA 1
ATOM 2165 C C . PRO A 1 264 ? 24.922 50.211 -69.255 1.00 49.22 264 PRO A C 1
ATOM 2167 O O . PRO A 1 264 ? 25.029 51.251 -68.567 1.00 49.22 264 PRO A O 1
#